Protein AF-A0A737IE33-F1 (afdb_monomer_lite)

Sequence (208 aa):
WETSSFSTYRDTFEQYGGSVNMHPDVVEYFMKHHNWKFSFFHYKKYGEIKGAYFVCNNQNIGILMRRTFPLSSDEVLIPLDPELRCFLPERTNKLSVYHRSQIINATWRLARKKQNCLIKDTFSSKFGKNRRNEYQKFLRNGGSVKSLDEFSGDELAQIYQSLFRSRFGDTLPCYPSDNLIDFFSHLRHLLYGCVLYVENAPCAFDIV

InterPro domains:
  IPR009977 Mig-14 [PF07395] (23-208)
  IPR016181 Acyl-CoA N-acyltransferase [SSF55729] (121-206)

Secondary structure (DSSP, 8-state):
-EEE-HHHHHHHHHHH---GGG-HHHHHHHHHHS---EEEEEEEETTEEEEEEEEETTTEES---TTTSS---S-B---B-TT--B---S--S-B-GGGGTTBTT--SSTT------PPPS---HHHHHHHHHHHHHHHHTTEEEEEGGGS-HHHHHHHHHHHHHHHHTTSSPPPPHHHHHHHHHHTGGG--EEEEEETTEEEEEEE-

Foldseek 3Di:
DDWDDLVVQQVLCVVQNWFPLSHSLVVVCCVPVHPKDKTKDFDDDPNDTFWIWIDIPVADTGDQQVQAAVGDQQATTTRGHLQAADADPDDDLRYDPSCVNHHDPDDDPPPNPDDDDDDDPDDDPVVVVVVVVVVVVCVVQQKDKDKLVVDALLVQLVLQVVQVCVPQPPVDDDHDSVNSNCCCHSVVVVWTWIFMDHPNRTNDTDID

Organism: NCBI:txid1967609

Radius of gyration: 19.95 Å; chains: 1; bounding box: 51×36×54 Å

pLDDT: mean 93.61, std 5.76, range [67.5, 98.69]

Structure (mmCIF, N/CA/C/O backbone):
data_AF-A0A737IE33-F1
#
_entry.id   AF-A0A737IE33-F1
#
loop_
_atom_site.group_PDB
_atom_site.id
_atom_site.type_symbol
_atom_site.label_atom_id
_atom_site.label_alt_id
_atom_site.label_comp_id
_atom_site.label_asym_id
_atom_site.label_entity_id
_atom_site.label_seq_id
_atom_site.pdbx_PDB_ins_code
_atom_site.Cartn_x
_atom_site.Cartn_y
_atom_site.Cartn_z
_atom_site.occupancy
_atom_site.B_iso_or_equiv
_atom_site.auth_seq_id
_atom_site.auth_comp_id
_atom_site.auth_asym_id
_atom_site.auth_atom_id
_atom_site.pdbx_PDB_model_num
ATOM 1 N N . TRP A 1 1 ? -14.734 1.310 20.301 1.00 96.88 1 TRP A N 1
ATOM 2 C CA . TRP A 1 1 ? -13.421 0.702 20.056 1.00 96.88 1 TRP A CA 1
ATOM 3 C C . TRP A 1 1 ? -13.063 -0.098 21.273 1.00 96.88 1 TRP A C 1
ATOM 5 O O . TRP A 1 1 ? -13.089 0.458 22.364 1.00 96.88 1 TRP A O 1
ATOM 15 N N . GLU A 1 2 ? -12.792 -1.376 21.082 1.00 97.00 2 GLU A N 1
ATOM 16 C CA . GLU A 1 2 ? -12.363 -2.289 22.136 1.00 97.00 2 GLU A CA 1
ATOM 17 C C . GLU A 1 2 ? -11.090 -3.009 21.702 1.00 97.00 2 GLU A C 1
ATOM 19 O O . GLU A 1 2 ? -10.823 -3.131 20.502 1.00 97.00 2 GLU A O 1
ATOM 24 N N . THR A 1 3 ? -10.283 -3.425 22.680 1.00 97.94 3 THR A N 1
ATOM 25 C CA . THR A 1 3 ? -9.057 -4.191 22.437 1.00 97.94 3 THR A CA 1
ATOM 26 C C . THR A 1 3 ? -9.378 -5.440 21.626 1.00 97.94 3 THR A C 1
ATOM 28 O O . THR A 1 3 ? -10.400 -6.090 21.834 1.00 97.94 3 THR A O 1
ATOM 31 N N . SER A 1 4 ? -8.502 -5.764 20.685 1.00 97.62 4 SER A N 1
ATOM 32 C CA . SER A 1 4 ? -8.704 -6.833 19.718 1.00 97.62 4 SER A CA 1
ATOM 33 C C . SER A 1 4 ? -7.426 -7.643 19.501 1.00 97.62 4 SER A C 1
ATOM 35 O O . SER A 1 4 ? -6.424 -7.464 20.193 1.00 97.62 4 SER A O 1
ATOM 37 N N . SER A 1 5 ? -7.468 -8.543 18.526 1.00 98.12 5 SER A N 1
ATOM 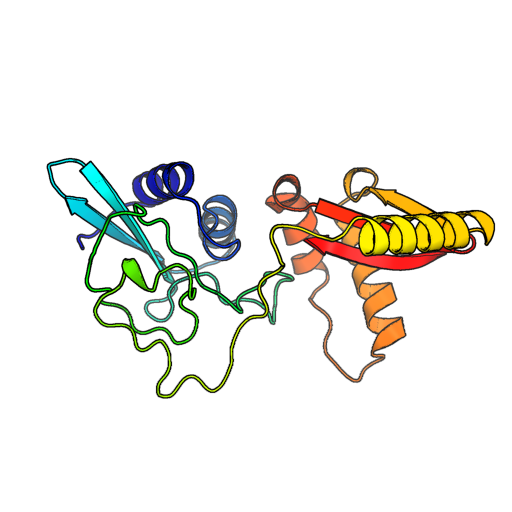38 C CA . SER A 1 5 ? -6.357 -9.389 18.104 1.00 98.12 5 SER A CA 1
ATOM 39 C C . SER A 1 5 ? -5.946 -9.094 16.662 1.00 98.12 5 SER A C 1
ATOM 41 O O . SER A 1 5 ? -6.684 -8.479 15.886 1.00 98.12 5 SER A O 1
ATOM 43 N N . PHE A 1 6 ? -4.770 -9.596 16.286 1.00 98.44 6 PHE A N 1
ATOM 44 C CA . PHE A 1 6 ? -4.313 -9.577 14.900 1.00 98.44 6 PHE A CA 1
ATOM 45 C C . PHE A 1 6 ? -5.231 -10.381 13.963 1.00 98.44 6 PHE A C 1
ATOM 47 O O . PHE A 1 6 ? -5.467 -9.950 12.840 1.00 98.44 6 PHE A O 1
ATOM 54 N N . SER A 1 7 ? -5.791 -11.509 14.420 1.00 98.38 7 SER A N 1
ATOM 55 C CA . SER A 1 7 ? -6.720 -12.317 13.613 1.00 98.38 7 SER A CA 1
ATOM 56 C C . SER A 1 7 ? -7.964 -11.519 13.223 1.00 98.38 7 SER A C 1
ATOM 58 O O . SER A 1 7 ? -8.246 -11.358 12.044 1.00 98.38 7 SER A O 1
ATOM 60 N N . THR A 1 8 ? -8.619 -10.892 14.202 1.00 98.50 8 THR A N 1
ATOM 61 C CA . THR A 1 8 ? -9.780 -10.027 13.970 1.00 98.50 8 THR A CA 1
ATOM 62 C C . THR A 1 8 ? -9.444 -8.867 13.039 1.00 98.50 8 THR A C 1
ATOM 64 O O . THR A 1 8 ? -10.243 -8.491 12.183 1.00 98.50 8 THR A O 1
ATOM 67 N N . TYR A 1 9 ? -8.257 -8.280 13.206 1.00 98.69 9 TYR A N 1
ATOM 68 C CA . TYR A 1 9 ? -7.777 -7.224 12.326 1.00 98.69 9 TYR A CA 1
ATOM 69 C C . TYR A 1 9 ? -7.636 -7.699 10.873 1.00 98.69 9 TYR A C 1
ATOM 71 O O . TYR A 1 9 ? -8.127 -7.019 9.975 1.00 98.69 9 TYR A O 1
ATOM 79 N N . ARG A 1 10 ? -7.011 -8.864 10.655 1.00 98.69 10 ARG A N 1
ATOM 80 C CA . ARG A 1 10 ? -6.840 -9.477 9.331 1.00 98.69 10 ARG A CA 1
ATOM 81 C C . ARG A 1 10 ? -8.191 -9.739 8.668 1.00 98.69 10 ARG A C 1
ATOM 83 O O . ARG A 1 10 ? -8.384 -9.297 7.543 1.00 98.69 10 ARG A O 1
ATOM 90 N N . ASP A 1 11 ? -9.129 -10.352 9.384 1.00 98.44 11 ASP A N 1
ATOM 91 C CA . ASP A 1 11 ? -10.467 -10.654 8.855 1.00 98.44 11 ASP A CA 1
ATOM 92 C C . ASP A 1 11 ? -11.223 -9.371 8.471 1.00 98.44 11 ASP A C 1
ATOM 94 O O . ASP A 1 11 ? -11.854 -9.282 7.420 1.00 98.44 11 ASP A O 1
ATOM 98 N N . THR A 1 12 ? -11.106 -8.331 9.301 1.00 98.56 12 THR A N 1
ATOM 99 C CA . THR A 1 12 ? -11.732 -7.029 9.027 1.00 98.56 12 THR A CA 1
ATOM 100 C C . THR A 1 12 ? -11.075 -6.323 7.836 1.00 98.56 12 THR A C 1
ATOM 102 O O . THR A 1 12 ? -11.760 -5.643 7.072 1.00 98.56 12 THR A O 1
ATOM 105 N N . PHE A 1 13 ? -9.756 -6.471 7.666 1.00 98.56 13 PHE A N 1
ATOM 106 C CA . PHE A 1 13 ? -9.039 -5.945 6.506 1.00 98.56 13 PHE A CA 1
ATOM 107 C C . PHE A 1 13 ? -9.452 -6.642 5.218 1.00 98.56 13 PHE A C 1
ATOM 109 O O . PHE A 1 13 ? -9.713 -5.958 4.237 1.00 98.56 13 PHE A O 1
ATOM 116 N N . GLU A 1 14 ? -9.568 -7.967 5.225 1.00 98.00 14 GLU A N 1
ATOM 117 C CA . GLU A 1 14 ? -10.037 -8.721 4.060 1.00 98.00 14 GLU A CA 1
ATOM 118 C C . GLU A 1 14 ? -11.436 -8.261 3.624 1.00 98.00 14 GLU A C 1
ATOM 120 O O . GLU A 1 14 ? -11.730 -8.144 2.437 1.00 98.00 14 GLU A O 1
ATOM 125 N N . GLN A 1 15 ? -12.292 -7.923 4.593 1.00 97.81 15 GLN A N 1
ATOM 126 C CA . GLN A 1 15 ? -13.653 -7.479 4.320 1.00 97.81 15 GLN A CA 1
ATOM 127 C C . GLN A 1 15 ? -13.746 -6.049 3.762 1.00 97.81 15 GLN A C 1
ATOM 129 O O . GLN A 1 15 ? -14.547 -5.797 2.862 1.00 97.81 15 GLN A O 1
ATOM 134 N N . TYR A 1 16 ? -12.993 -5.097 4.321 1.00 98.00 16 TYR A N 1
ATOM 135 C CA . TYR A 1 16 ? -13.178 -3.666 4.023 1.00 98.00 16 TYR A CA 1
ATOM 136 C C . TYR A 1 16 ? -11.992 -3.005 3.309 1.00 98.00 16 TYR A C 1
ATOM 138 O O . TYR A 1 16 ? -12.092 -1.849 2.894 1.00 98.00 16 TYR A O 1
ATOM 146 N N . GLY A 1 17 ? -10.880 -3.719 3.149 1.00 97.25 17 GLY A N 1
ATOM 147 C CA . GLY A 1 17 ? -9.653 -3.227 2.535 1.00 97.25 17 GLY A CA 1
ATOM 148 C C . GLY A 1 17 ? -8.924 -2.166 3.360 1.00 97.25 17 GLY A C 1
ATOM 149 O O . GLY A 1 17 ? -9.317 -1.777 4.457 1.00 97.25 17 GLY A O 1
ATOM 150 N N . GLY A 1 18 ? -7.821 -1.665 2.818 1.00 96.25 18 GLY A N 1
ATOM 151 C CA . GLY A 1 18 ? -7.016 -0.634 3.459 1.00 96.25 18 GLY A CA 1
ATOM 152 C C . GLY A 1 18 ? -5.791 -0.281 2.628 1.00 96.25 18 GLY A C 1
ATOM 153 O O . GLY A 1 18 ? -5.621 -0.753 1.506 1.00 96.25 18 GLY A O 1
ATOM 154 N N . SER A 1 19 ? -4.934 0.583 3.164 1.00 95.31 19 SER A N 1
ATOM 155 C CA . SER A 1 19 ? -3.687 0.969 2.496 1.00 95.31 19 SER A CA 1
ATOM 156 C C . SER A 1 19 ? -2.579 -0.060 2.742 1.00 95.31 19 SER A C 1
ATOM 158 O O . SER A 1 19 ? -2.621 -0.814 3.708 1.00 95.31 19 SER A O 1
ATOM 160 N N . VAL A 1 20 ? -1.538 -0.072 1.902 1.00 93.75 20 VAL A N 1
ATOM 161 C CA . VAL A 1 20 ? -0.444 -1.063 1.983 1.00 93.75 20 VAL A CA 1
ATOM 162 C C . VAL A 1 20 ? 0.286 -1.072 3.337 1.00 93.75 20 VAL A C 1
ATOM 164 O O . VAL A 1 20 ? 0.614 -2.126 3.866 1.00 93.75 20 VAL A O 1
ATOM 167 N N . ASN A 1 21 ? 0.462 0.088 3.976 1.00 95.25 21 ASN A N 1
ATOM 168 C CA . ASN A 1 21 ? 1.025 0.204 5.333 1.00 95.25 21 ASN A CA 1
ATOM 169 C C . ASN A 1 21 ? 0.086 -0.269 6.458 1.00 95.25 21 ASN A C 1
ATOM 171 O O . ASN A 1 21 ? 0.453 -0.196 7.634 1.00 95.25 21 ASN A O 1
ATOM 175 N N . MET A 1 22 ? -1.116 -0.703 6.090 1.00 97.31 22 MET A N 1
ATOM 176 C CA . MET A 1 22 ? -2.115 -1.355 6.925 1.00 97.31 22 MET A CA 1
ATOM 177 C C . MET A 1 22 ? -2.326 -2.816 6.475 1.00 97.31 22 MET A C 1
ATOM 179 O O . MET A 1 22 ? -3.115 -3.526 7.071 1.00 97.31 22 MET A O 1
ATOM 183 N N . HIS A 1 23 ? -1.644 -3.318 5.444 1.00 97.38 23 HIS A N 1
ATOM 184 C CA . HIS A 1 23 ? -1.909 -4.674 4.960 1.00 97.38 23 HIS A CA 1
ATOM 185 C C . HIS A 1 23 ? -1.521 -5.738 6.015 1.00 97.38 23 HIS A C 1
ATOM 187 O O . HIS A 1 23 ? -0.415 -5.652 6.560 1.00 97.38 23 HIS A O 1
ATOM 193 N N . PRO A 1 24 ? -2.358 -6.759 6.303 1.00 97.69 24 PRO A N 1
ATOM 194 C CA . PRO A 1 24 ? -2.097 -7.747 7.352 1.00 97.69 24 PRO A CA 1
ATOM 195 C C . PRO A 1 24 ? -0.765 -8.478 7.205 1.00 97.69 24 PRO A C 1
ATOM 197 O O . PRO A 1 24 ? -0.092 -8.697 8.205 1.00 97.69 24 PRO A O 1
ATOM 200 N N . ASP A 1 25 ? -0.343 -8.796 5.982 1.00 96.75 25 ASP A N 1
ATOM 201 C CA . ASP A 1 25 ? 0.951 -9.458 5.753 1.00 96.75 25 ASP A CA 1
ATOM 202 C C . ASP A 1 25 ? 2.146 -8.531 6.017 1.00 96.75 25 ASP A C 1
ATOM 204 O O . ASP A 1 25 ? 3.176 -8.972 6.524 1.00 96.75 25 ASP A O 1
ATOM 208 N N . VAL A 1 26 ? 1.998 -7.222 5.771 1.00 95.62 26 VAL A N 1
ATOM 209 C CA . VAL A 1 26 ? 3.006 -6.226 6.169 1.00 95.62 26 VAL A CA 1
ATOM 210 C C . VAL A 1 26 ? 3.046 -6.134 7.695 1.00 95.62 26 VAL A C 1
ATOM 212 O O . VAL A 1 26 ? 4.120 -6.133 8.289 1.00 95.62 26 VAL A O 1
ATOM 215 N N . VAL A 1 27 ? 1.885 -6.118 8.353 1.00 96.06 27 VAL A N 1
ATOM 216 C CA . VAL A 1 27 ? 1.793 -6.137 9.821 1.00 96.06 27 VAL A CA 1
ATOM 217 C C . VAL A 1 27 ? 2.457 -7.378 10.405 1.00 96.06 27 VAL A C 1
ATOM 219 O O . VAL A 1 27 ? 3.284 -7.262 11.307 1.00 96.06 27 VAL A O 1
ATOM 222 N N . GLU A 1 28 ? 2.150 -8.552 9.865 1.00 95.94 28 GLU A N 1
ATOM 223 C CA . GLU A 1 28 ? 2.715 -9.820 10.308 1.00 95.94 28 GLU A CA 1
ATOM 224 C C . GLU A 1 28 ? 4.231 -9.878 10.118 1.00 95.94 28 GLU A C 1
ATOM 226 O O . GLU A 1 28 ? 4.935 -10.303 11.035 1.00 95.94 28 GLU A O 1
ATOM 231 N N . TYR A 1 29 ? 4.745 -9.406 8.976 1.00 94.56 29 TYR A N 1
ATOM 232 C CA . TYR A 1 29 ? 6.186 -9.301 8.747 1.00 94.56 29 TYR A CA 1
ATOM 233 C C . TYR A 1 29 ? 6.846 -8.458 9.849 1.00 94.56 29 TYR A C 1
ATOM 235 O O . TYR A 1 29 ? 7.799 -8.904 10.489 1.00 94.56 29 TYR A O 1
ATOM 243 N N . PHE A 1 30 ? 6.285 -7.286 10.169 1.00 94.25 30 PHE A N 1
ATOM 244 C CA . PHE A 1 30 ? 6.830 -6.447 11.238 1.00 94.25 30 PHE A CA 1
ATOM 245 C C . PHE A 1 30 ? 6.663 -7.034 12.642 1.00 94.25 30 PHE A C 1
ATOM 247 O O . PHE A 1 30 ? 7.514 -6.792 13.492 1.00 94.25 30 PHE A O 1
ATOM 254 N N . MET A 1 31 ? 5.623 -7.826 12.898 1.00 94.00 31 MET A N 1
ATOM 255 C CA . MET A 1 31 ? 5.470 -8.551 14.163 1.00 94.00 31 MET A CA 1
ATOM 256 C C . MET A 1 31 ? 6.506 -9.672 14.331 1.00 94.00 31 MET A C 1
ATOM 258 O O . MET A 1 31 ? 6.948 -9.919 15.450 1.00 94.00 31 MET A O 1
ATOM 262 N N . LYS A 1 32 ? 6.868 -10.368 13.245 1.00 93.75 32 LYS A N 1
ATOM 263 C CA . LYS A 1 32 ? 7.772 -11.532 13.278 1.00 93.75 32 LYS A CA 1
ATOM 264 C C . LYS A 1 32 ? 9.248 -11.148 13.235 1.00 93.75 32 LYS A C 1
ATOM 266 O O . LYS A 1 32 ? 10.053 -11.750 13.939 1.00 93.75 32 LYS A O 1
ATOM 271 N N . HIS A 1 33 ? 9.599 -10.167 12.408 1.00 91.69 33 HIS A N 1
ATOM 272 C CA . HIS A 1 33 ? 10.992 -9.840 12.089 1.00 91.69 33 HIS A CA 1
ATOM 273 C C . HIS A 1 33 ? 11.503 -8.588 12.809 1.00 91.69 33 HIS A C 1
ATOM 275 O O . HIS A 1 33 ? 12.704 -8.319 12.817 1.00 91.69 33 HIS A O 1
ATOM 281 N N . HIS A 1 34 ? 10.616 -7.836 13.465 1.00 88.62 34 HIS A N 1
ATOM 282 C CA . HIS A 1 34 ? 10.988 -6.659 14.236 1.00 88.62 34 HIS A CA 1
ATOM 283 C C . HIS A 1 34 ? 10.410 -6.722 15.652 1.00 88.62 34 HIS A C 1
ATOM 285 O O . HIS A 1 34 ? 9.307 -7.202 15.886 1.00 88.62 34 HIS A O 1
ATOM 291 N N . ASN A 1 35 ? 11.154 -6.196 16.629 1.00 88.88 35 ASN A N 1
ATOM 292 C CA . ASN A 1 35 ? 10.718 -6.141 18.027 1.00 88.88 35 ASN A CA 1
ATOM 293 C C . ASN A 1 35 ? 9.727 -4.982 18.258 1.00 88.88 35 ASN A C 1
ATOM 295 O O . ASN A 1 35 ? 10.016 -4.022 18.978 1.00 88.88 35 ASN A O 1
ATOM 299 N N . TRP A 1 36 ? 8.598 -5.014 17.554 1.00 92.25 36 TRP A N 1
ATOM 300 C CA . TRP A 1 36 ? 7.579 -3.968 17.569 1.00 92.25 36 TRP A CA 1
ATOM 301 C C . TRP A 1 36 ? 6.413 -4.338 18.474 1.00 92.25 36 TRP A C 1
ATOM 303 O O . TRP A 1 36 ? 5.979 -5.486 18.538 1.00 92.25 36 TRP A O 1
ATOM 313 N N . LYS A 1 37 ? 5.863 -3.329 19.152 1.00 93.56 37 LYS A N 1
ATOM 314 C CA . LYS A 1 37 ? 4.650 -3.492 19.955 1.00 93.56 37 LYS A CA 1
ATOM 315 C C . LYS A 1 37 ? 3.438 -3.114 19.122 1.00 93.56 37 LYS A C 1
ATOM 317 O O . LYS A 1 37 ? 3.388 -2.007 18.588 1.00 93.56 37 LYS A O 1
ATOM 322 N N . PHE A 1 38 ? 2.460 -4.008 19.064 1.00 97.19 38 PHE A N 1
ATOM 323 C CA . PHE A 1 38 ? 1.203 -3.790 18.360 1.00 97.19 38 PHE A CA 1
ATOM 324 C C . PHE A 1 38 ? 0.031 -3.865 19.330 1.00 97.19 38 PHE A C 1
ATOM 326 O O . PHE A 1 38 ? -0.105 -4.832 20.078 1.00 97.19 38 PHE A O 1
ATOM 333 N N . SER A 1 39 ? -0.830 -2.853 19.273 1.00 97.88 39 SER A N 1
ATOM 334 C CA . SER A 1 39 ? -2.111 -2.824 19.978 1.00 97.88 39 SER A CA 1
ATOM 335 C C . SER A 1 39 ? -3.225 -2.810 18.943 1.00 97.88 39 SER A C 1
ATOM 337 O O . SER A 1 39 ? -3.312 -1.863 18.163 1.00 97.88 39 SER A O 1
ATOM 339 N N . PHE A 1 40 ? -4.050 -3.855 18.913 1.00 98.50 40 PHE A N 1
ATOM 340 C CA . PHE A 1 40 ? -5.155 -3.996 17.964 1.00 98.50 40 PHE A CA 1
ATOM 341 C C . PHE A 1 40 ? -6.472 -3.554 18.595 1.00 98.50 40 PHE A C 1
ATOM 343 O O . PHE A 1 40 ? -6.723 -3.814 19.772 1.00 98.50 40 PHE A O 1
ATOM 350 N N . PHE A 1 41 ? -7.332 -2.933 17.793 1.00 98.62 41 PHE A N 1
ATOM 351 C CA . PHE A 1 41 ? -8.646 -2.458 18.209 1.00 98.62 41 PHE A CA 1
ATOM 352 C C . PHE A 1 41 ? -9.686 -2.758 17.140 1.00 98.62 41 PHE A C 1
ATOM 354 O O . PHE A 1 41 ? -9.388 -2.704 15.946 1.00 98.62 41 PHE A O 1
ATOM 361 N N . HIS A 1 42 ? -10.922 -3.016 17.559 1.00 98.44 42 HIS A N 1
ATOM 362 C CA . HIS A 1 42 ? -12.043 -3.157 16.639 1.00 98.44 42 HIS A CA 1
ATOM 363 C C . HIS A 1 42 ? -13.262 -2.338 17.078 1.00 98.44 42 HIS A C 1
ATOM 365 O O . HIS A 1 42 ? -13.389 -1.914 18.233 1.00 98.44 42 HIS A O 1
ATOM 371 N N . TYR A 1 43 ? -14.139 -2.056 16.121 1.00 98.19 43 TYR A N 1
ATOM 372 C CA . TYR A 1 43 ? -15.402 -1.366 16.321 1.00 98.19 43 TYR A CA 1
ATOM 373 C C . TYR A 1 43 ? -16.547 -2.324 16.018 1.00 98.19 43 TYR A C 1
ATOM 375 O O . TYR A 1 43 ? -16.654 -2.839 14.906 1.00 98.19 43 TYR A O 1
ATOM 383 N N . LYS A 1 44 ? -17.422 -2.533 17.003 1.00 96.69 44 LYS A N 1
ATOM 384 C CA . LYS A 1 44 ? -18.576 -3.423 16.896 1.00 96.69 44 LYS A CA 1
ATOM 385 C C . LYS A 1 44 ? -19.875 -2.621 16.848 1.00 96.69 44 LYS A C 1
ATOM 387 O O . LYS A 1 44 ? -20.079 -1.724 17.666 1.00 96.69 44 LYS A O 1
ATOM 392 N N . LYS A 1 45 ? -20.765 -2.947 15.909 1.00 94.69 45 LYS A N 1
ATOM 393 C CA . LYS A 1 45 ? -22.112 -2.366 15.801 1.00 94.69 45 LYS A CA 1
ATOM 394 C C . LYS A 1 45 ? -23.094 -3.454 15.376 1.00 94.69 45 LYS A C 1
ATOM 396 O O . LYS A 1 45 ? -22.806 -4.201 14.454 1.00 94.69 45 LYS A O 1
ATOM 401 N N . TYR A 1 46 ? -24.236 -3.546 16.059 1.00 93.06 46 TYR A N 1
ATOM 402 C CA . TYR A 1 46 ? -25.262 -4.574 15.806 1.00 93.06 46 TYR A CA 1
ATOM 403 C C . TYR A 1 46 ? -24.729 -6.017 15.820 1.00 93.06 46 TYR A C 1
ATOM 405 O O . TYR A 1 46 ? -25.173 -6.859 15.055 1.00 93.06 46 TYR A O 1
ATOM 413 N N . GLY A 1 47 ? -23.758 -6.307 16.690 1.00 93.00 47 GLY A N 1
ATOM 414 C CA . GLY A 1 47 ? -23.165 -7.643 16.787 1.00 93.00 47 GLY A CA 1
ATOM 415 C C . GLY A 1 47 ? -22.039 -7.921 15.786 1.00 93.00 47 GLY A C 1
ATOM 416 O O . GLY A 1 47 ? -21.279 -8.856 16.012 1.00 93.00 47 GLY A O 1
ATOM 417 N N . GLU A 1 48 ? -21.861 -7.079 14.770 1.00 96.06 48 GLU A N 1
ATOM 418 C CA . GLU A 1 48 ? -20.864 -7.252 13.711 1.00 96.06 48 GLU A CA 1
ATOM 419 C C . GLU A 1 48 ? -19.656 -6.335 13.897 1.00 96.06 48 GLU A C 1
ATOM 421 O O . GLU A 1 48 ? -19.768 -5.218 14.417 1.00 96.06 48 GLU A O 1
ATOM 426 N N . ILE A 1 49 ? -18.495 -6.792 13.428 1.00 98.12 49 ILE A N 1
ATOM 427 C CA . ILE A 1 49 ? -17.289 -5.971 13.367 1.00 98.12 49 ILE A CA 1
ATOM 428 C C . ILE A 1 49 ? -17.364 -5.106 12.111 1.00 98.12 49 ILE A C 1
ATOM 430 O O . ILE A 1 49 ? -17.443 -5.590 10.986 1.00 98.12 49 ILE A O 1
ATOM 434 N N . LYS A 1 50 ? -17.376 -3.794 12.330 1.00 98.19 50 LYS A N 1
ATOM 435 C CA . LYS A 1 50 ? -17.544 -2.769 11.293 1.00 98.19 50 LYS A CA 1
ATOM 436 C C . LYS A 1 50 ? -16.266 -1.992 11.020 1.00 98.19 50 LYS A C 1
ATOM 438 O O . LYS A 1 50 ? -16.265 -1.060 10.227 1.00 98.19 50 LYS A O 1
ATOM 443 N N . GLY A 1 51 ? -15.181 -2.333 11.700 1.00 98.38 51 GLY A N 1
ATOM 444 C CA . GLY A 1 51 ? -13.898 -1.705 11.466 1.00 98.38 51 GLY A CA 1
ATOM 445 C C . GLY A 1 51 ? -12.837 -2.148 12.454 1.00 98.38 51 GLY A C 1
ATOM 446 O O . GLY A 1 51 ? -13.155 -2.567 13.568 1.00 98.38 51 GLY A O 1
ATOM 447 N N . ALA A 1 52 ? -11.577 -2.049 12.054 1.00 98.56 52 ALA A N 1
ATOM 448 C CA . ALA A 1 52 ? -10.443 -2.423 12.886 1.00 98.56 52 ALA A CA 1
ATOM 449 C C . ALA A 1 52 ? -9.226 -1.552 12.574 1.00 98.56 52 ALA A C 1
ATOM 451 O O . ALA A 1 52 ? -9.031 -1.121 11.446 1.00 98.56 52 ALA A O 1
ATOM 452 N N . TYR A 1 53 ? -8.380 -1.294 13.564 1.00 98.38 53 TYR A N 1
ATOM 453 C CA . TYR A 1 53 ? -7.076 -0.670 13.344 1.00 98.38 53 TYR A CA 1
ATOM 454 C C . TYR A 1 53 ? -6.056 -1.205 14.342 1.00 98.38 53 TYR A C 1
ATOM 456 O O . TYR A 1 53 ? -6.395 -1.918 15.288 1.00 98.38 53 TYR A O 1
ATOM 464 N N . PHE A 1 54 ? -4.798 -0.833 14.142 1.00 98.19 54 PHE A N 1
ATOM 465 C CA . PHE A 1 54 ? -3.733 -1.084 15.100 1.00 98.19 54 PHE A CA 1
ATOM 466 C C . PHE A 1 54 ? -2.911 0.175 15.351 1.00 98.19 54 PHE A C 1
ATOM 468 O O . PHE A 1 54 ? -2.875 1.090 14.525 1.00 98.19 54 PHE A O 1
ATOM 475 N N . VAL A 1 55 ? -2.224 0.192 16.489 1.00 97.44 55 VAL A N 1
ATOM 476 C CA . VAL A 1 55 ? -1.208 1.188 16.831 1.00 97.44 55 VAL A CA 1
ATOM 477 C C . VAL A 1 55 ? 0.131 0.485 16.995 1.00 97.44 55 VAL A C 1
ATOM 479 O O . VAL A 1 55 ? 0.240 -0.474 17.759 1.00 97.44 55 VAL A O 1
ATOM 482 N N . CYS A 1 56 ? 1.151 0.991 16.305 1.00 94.44 56 CYS A N 1
ATOM 483 C CA . CYS A 1 56 ? 2.536 0.553 16.445 1.00 94.44 56 CYS A CA 1
ATOM 484 C C . CYS A 1 56 ? 3.261 1.394 17.490 1.00 94.44 56 CYS A C 1
ATOM 486 O O . CYS A 1 56 ? 3.207 2.629 17.450 1.00 94.44 56 CYS A O 1
ATOM 488 N N . ASN A 1 57 ? 3.989 0.724 18.384 1.00 90.44 57 ASN A N 1
ATOM 489 C CA . ASN A 1 57 ? 4.876 1.322 19.384 1.00 90.44 57 ASN A CA 1
ATOM 490 C C . ASN A 1 57 ? 4.206 2.431 20.213 1.00 90.44 57 ASN A C 1
ATOM 492 O O . ASN A 1 57 ? 4.869 3.367 20.649 1.00 90.44 57 ASN A O 1
ATOM 496 N N . ASN A 1 58 ? 2.887 2.329 20.415 1.00 87.75 58 ASN A N 1
ATOM 497 C CA . ASN A 1 58 ? 2.042 3.311 21.105 1.00 87.75 58 ASN A CA 1
ATOM 498 C C . ASN A 1 58 ? 2.125 4.734 20.519 1.00 87.75 58 ASN A C 1
ATOM 500 O O . ASN A 1 58 ? 1.947 5.713 21.240 1.00 87.75 58 ASN A O 1
ATOM 504 N N . GLN A 1 59 ? 2.436 4.857 19.226 1.00 89.62 59 GLN A N 1
ATOM 505 C CA . GLN A 1 59 ? 2.687 6.149 18.587 1.00 89.62 59 GLN A CA 1
ATOM 506 C C . GLN A 1 59 ? 1.820 6.396 17.360 1.00 89.62 59 GLN A C 1
ATOM 508 O O . GLN A 1 59 ? 1.259 7.479 17.224 1.00 89.62 59 GLN A O 1
ATOM 513 N N . ASN A 1 60 ? 1.749 5.433 16.440 1.00 93.62 60 ASN A N 1
ATOM 514 C CA . ASN A 1 60 ? 1.195 5.676 15.111 1.00 93.62 60 ASN A CA 1
ATOM 515 C C . ASN A 1 60 ? 0.223 4.578 14.695 1.00 93.62 60 ASN A C 1
ATOM 517 O O . ASN A 1 60 ? 0.489 3.398 14.916 1.00 93.62 60 ASN A O 1
ATOM 521 N N . ILE A 1 61 ? -0.852 4.975 14.013 1.00 96.31 61 ILE A N 1
ATOM 522 C CA . ILE A 1 61 ? -1.637 4.048 13.195 1.00 96.31 61 ILE A CA 1
ATOM 523 C C . ILE A 1 61 ? -0.851 3.763 11.912 1.00 96.31 61 ILE A C 1
ATOM 525 O O . ILE A 1 61 ? -0.448 4.701 11.214 1.00 96.31 61 ILE A O 1
ATOM 529 N N . GLY A 1 62 ? -0.673 2.482 11.598 1.00 95.94 62 GLY A N 1
ATOM 530 C CA . GLY A 1 62 ? 0.025 2.031 10.397 1.00 95.94 62 GLY A CA 1
ATOM 531 C C . GLY A 1 62 ? 1.542 1.932 10.539 1.00 95.94 62 GLY A C 1
ATOM 532 O O . GLY A 1 62 ? 2.165 2.501 11.438 1.00 95.94 62 GLY A O 1
ATOM 533 N N . ILE A 1 63 ? 2.155 1.204 9.607 1.00 95.25 63 ILE A N 1
ATOM 534 C CA . ILE A 1 63 ? 3.605 1.001 9.543 1.00 95.25 63 ILE A CA 1
ATOM 535 C C . ILE A 1 63 ? 4.240 2.156 8.763 1.00 95.25 63 ILE A C 1
ATOM 537 O O . ILE A 1 63 ? 4.225 2.210 7.534 1.00 95.25 63 ILE A O 1
ATOM 541 N N . LEU A 1 64 ? 4.793 3.135 9.481 1.00 93.38 64 LEU A N 1
ATOM 542 C CA . LEU A 1 64 ? 5.305 4.376 8.888 1.00 93.38 64 LEU A CA 1
ATOM 543 C C . LEU A 1 64 ? 6.820 4.324 8.621 1.00 93.38 64 LEU A C 1
ATOM 545 O O . LEU A 1 64 ? 7.571 5.146 9.140 1.00 93.38 64 LEU A O 1
ATOM 549 N N . MET A 1 65 ? 7.266 3.376 7.789 1.00 89.81 65 MET A N 1
ATOM 550 C CA . MET A 1 65 ? 8.694 3.055 7.589 1.00 89.81 65 MET A CA 1
ATOM 551 C C . MET A 1 65 ? 9.284 3.474 6.239 1.00 89.81 65 MET A C 1
ATOM 553 O O . MET A 1 65 ? 10.308 2.941 5.816 1.00 89.81 65 MET A O 1
ATOM 557 N N . ARG A 1 66 ? 8.701 4.486 5.586 1.00 86.25 66 ARG A N 1
ATOM 558 C CA . ARG A 1 66 ? 9.118 4.965 4.252 1.00 86.25 66 ARG A CA 1
ATOM 559 C C . ARG A 1 66 ? 10.610 5.313 4.121 1.00 86.25 66 ARG A C 1
ATOM 561 O O . ARG A 1 66 ? 11.099 5.412 3.013 1.00 86.25 66 ARG A O 1
ATOM 568 N N . ARG A 1 67 ? 11.345 5.574 5.209 1.00 86.44 67 ARG A N 1
ATOM 569 C CA . ARG A 1 67 ? 12.794 5.875 5.144 1.00 86.44 67 ARG A CA 1
ATOM 570 C C . ARG A 1 67 ? 13.688 4.636 5.162 1.00 86.44 67 ARG A C 1
ATOM 572 O O . ARG A 1 67 ? 14.883 4.755 4.928 1.00 86.44 67 ARG A O 1
ATOM 579 N N . THR A 1 68 ? 13.121 3.480 5.470 1.00 90.62 68 THR A N 1
ATOM 580 C CA . THR A 1 68 ? 13.864 2.253 5.770 1.00 90.62 68 THR A CA 1
ATOM 581 C C . THR A 1 68 ? 13.426 1.109 4.866 1.00 90.62 68 THR A C 1
ATOM 583 O O . THR A 1 68 ? 14.248 0.264 4.533 1.00 90.62 68 THR A O 1
ATOM 586 N N . PHE A 1 69 ? 12.164 1.120 4.440 1.00 91.50 69 PHE A N 1
ATOM 587 C CA . PHE A 1 69 ? 11.577 0.175 3.500 1.00 91.50 69 PHE A CA 1
ATOM 588 C C . PHE A 1 69 ? 10.924 0.939 2.343 1.00 91.50 69 PHE A C 1
ATOM 590 O O . PHE A 1 69 ? 10.422 2.049 2.570 1.00 91.50 69 PHE A O 1
ATOM 597 N N . PRO A 1 70 ? 10.839 0.345 1.138 1.00 90.00 70 PRO A N 1
ATOM 598 C CA . PRO A 1 70 ? 10.086 0.882 -0.000 1.00 90.00 70 PRO A CA 1
ATOM 599 C C . PRO A 1 70 ? 8.558 0.763 0.205 1.00 90.00 70 PRO A C 1
ATOM 601 O O . PRO A 1 70 ? 7.813 0.389 -0.691 1.00 90.00 70 PRO A O 1
ATOM 604 N N . LEU A 1 71 ? 8.077 1.102 1.402 1.00 90.19 71 LEU A N 1
ATOM 605 C CA . LEU A 1 71 ? 6.679 1.051 1.806 1.00 90.19 71 LEU A CA 1
ATOM 606 C C . LEU A 1 71 ? 6.111 2.472 1.862 1.00 90.19 71 LEU A C 1
ATOM 608 O O . LEU A 1 71 ? 6.566 3.316 2.648 1.00 90.19 71 LEU A O 1
ATOM 612 N N . SER A 1 72 ? 5.087 2.742 1.051 1.00 88.25 72 SER A N 1
ATOM 613 C CA . SER A 1 72 ? 4.393 4.027 1.111 1.00 88.25 72 SER A CA 1
ATOM 614 C C . SER A 1 72 ? 3.725 4.210 2.471 1.00 88.25 72 SER A C 1
ATOM 616 O O . SER A 1 72 ? 3.079 3.314 3.003 1.00 88.25 72 SER A O 1
ATOM 618 N N . SER A 1 73 ? 3.874 5.403 3.040 1.00 88.44 73 SER A N 1
ATOM 619 C CA . SER A 1 73 ? 3.211 5.779 4.290 1.00 88.44 73 SER A CA 1
ATOM 620 C C . SER A 1 73 ? 2.668 7.204 4.234 1.00 88.44 73 SER A C 1
ATOM 622 O O . SER A 1 73 ? 2.598 7.887 5.257 1.00 88.44 73 SER A O 1
ATOM 624 N N . ASP A 1 74 ? 2.332 7.670 3.030 1.00 87.50 74 ASP A N 1
ATOM 625 C CA . ASP A 1 74 ? 1.771 9.004 2.787 1.00 87.50 74 ASP A CA 1
ATOM 626 C C . ASP A 1 74 ? 0.257 9.053 3.070 1.00 87.50 74 ASP A C 1
ATOM 628 O O . ASP A 1 74 ? -0.315 10.126 3.268 1.00 87.50 74 ASP A O 1
ATOM 632 N N . GLU A 1 75 ? -0.382 7.886 3.166 1.00 90.56 75 GLU A N 1
ATOM 633 C CA . GLU A 1 75 ? -1.786 7.711 3.519 1.00 90.56 75 GLU A CA 1
ATOM 634 C C . GLU A 1 75 ? -1.967 6.552 4.507 1.00 90.56 75 GLU A C 1
ATOM 636 O O . GLU A 1 75 ? -1.186 5.602 4.518 1.00 90.56 75 GLU A O 1
ATOM 641 N N . VAL A 1 76 ? -2.990 6.647 5.354 1.00 94.69 76 VAL A N 1
ATOM 642 C CA . VAL A 1 76 ? -3.474 5.577 6.230 1.00 94.69 76 VAL A CA 1
ATOM 643 C C . VAL A 1 76 ? -4.964 5.398 5.960 1.00 94.69 76 VAL A C 1
ATOM 645 O O . VAL A 1 76 ? -5.773 6.237 6.365 1.00 94.69 76 VAL A O 1
ATOM 648 N N . LEU A 1 77 ? -5.308 4.321 5.260 1.00 96.12 77 LEU A N 1
ATOM 649 C CA . LEU A 1 77 ? -6.671 3.859 5.025 1.00 96.12 77 LEU A CA 1
ATOM 650 C C . LEU A 1 77 ? -6.916 2.631 5.910 1.00 96.12 77 LEU A C 1
ATOM 652 O O . LEU A 1 77 ? -6.272 1.595 5.759 1.00 96.12 77 LEU A O 1
ATOM 656 N N . ILE A 1 78 ? -7.808 2.799 6.875 1.00 97.69 78 ILE A N 1
ATOM 657 C CA . ILE A 1 78 ? -8.183 1.836 7.907 1.00 97.69 78 ILE A CA 1
ATOM 658 C C . ILE A 1 78 ? -9.334 0.966 7.376 1.00 97.69 78 ILE A C 1
ATOM 660 O O . ILE A 1 78 ? -10.254 1.524 6.780 1.00 97.69 78 ILE A O 1
ATOM 664 N N . PRO A 1 79 ? -9.361 -0.353 7.627 1.00 98.19 79 PRO A N 1
ATOM 665 C CA . PRO A 1 79 ? -10.510 -1.166 7.253 1.00 98.19 79 PRO A CA 1
ATOM 666 C C . PRO A 1 79 ? -11.732 -0.777 8.076 1.00 98.19 79 PRO A C 1
ATOM 668 O O . PRO A 1 79 ? -11.785 -1.009 9.286 1.00 98.19 79 PRO A O 1
ATOM 671 N N . LEU A 1 80 ? -12.697 -0.145 7.412 1.00 98.19 80 LEU A N 1
ATOM 672 C CA . LEU A 1 80 ? -13.941 0.360 7.981 1.00 98.19 80 LEU A CA 1
ATOM 673 C C . LEU A 1 80 ? -15.084 0.105 6.995 1.00 98.19 80 LEU A C 1
ATOM 675 O O . LEU A 1 80 ? -14.957 0.418 5.811 1.00 98.19 80 LEU A O 1
ATOM 679 N N . ASP A 1 81 ? -16.221 -0.359 7.507 1.00 97.81 81 ASP A N 1
ATOM 680 C CA . ASP A 1 81 ? -17.472 -0.478 6.758 1.00 97.81 81 ASP A CA 1
ATOM 681 C C . ASP A 1 81 ? -17.829 0.881 6.118 1.00 97.81 81 ASP A C 1
ATOM 683 O O . ASP A 1 81 ? -17.852 1.892 6.835 1.00 97.81 81 ASP A O 1
ATOM 687 N N . PRO A 1 82 ? -18.090 0.950 4.796 1.00 95.88 82 PRO A N 1
ATOM 688 C CA . PRO A 1 82 ? -18.366 2.201 4.083 1.00 95.88 82 PRO A CA 1
ATOM 689 C C . PRO A 1 82 ? -19.501 3.053 4.674 1.00 95.88 82 PRO A C 1
ATOM 691 O O . PRO A 1 82 ? -19.487 4.278 4.526 1.00 95.88 82 PRO A O 1
ATOM 694 N N . GLU A 1 83 ? -20.464 2.430 5.357 1.00 95.38 83 GLU A N 1
ATOM 695 C CA . GLU A 1 83 ? -21.618 3.094 5.972 1.00 95.38 83 GLU A CA 1
ATOM 696 C C . GLU A 1 83 ? -21.406 3.424 7.459 1.00 95.38 83 GLU A C 1
ATOM 698 O O . GLU A 1 83 ? -22.210 4.136 8.078 1.00 95.38 83 GLU A O 1
ATOM 703 N N . LEU A 1 84 ? -20.320 2.939 8.069 1.00 96.12 84 LEU A N 1
ATOM 704 C CA . LEU A 1 84 ? -20.001 3.239 9.460 1.00 96.12 84 LEU A CA 1
ATOM 705 C C . LEU A 1 84 ? -19.717 4.729 9.638 1.00 96.12 84 LEU A C 1
ATOM 707 O O . LEU A 1 84 ? -18.938 5.328 8.908 1.00 96.12 84 LEU A O 1
ATOM 711 N N . ARG A 1 85 ? -20.277 5.310 10.702 1.00 96.75 85 ARG A N 1
ATOM 712 C CA . ARG A 1 85 ? -19.877 6.618 11.226 1.00 96.75 85 ARG A CA 1
ATOM 713 C C . ARG A 1 85 ? -19.391 6.466 12.658 1.00 96.75 85 ARG A C 1
ATOM 715 O O . ARG A 1 85 ? -20.162 6.052 13.524 1.00 96.75 85 ARG A O 1
ATOM 722 N N . CYS A 1 86 ? -18.132 6.801 12.918 1.00 96.62 86 CYS A N 1
ATOM 723 C CA . CYS A 1 86 ? -17.512 6.630 14.228 1.00 96.62 86 CYS A CA 1
ATOM 724 C C . CYS A 1 86 ? -16.514 7.745 14.576 1.00 96.62 86 CYS A C 1
ATOM 726 O O . CYS A 1 86 ? -16.066 8.516 13.727 1.00 96.62 86 CYS A O 1
ATOM 728 N N . PHE A 1 87 ? -16.149 7.808 15.855 1.00 96.94 87 PHE A N 1
ATOM 729 C CA . PHE A 1 87 ? -14.999 8.576 16.330 1.00 96.94 87 PHE A CA 1
ATOM 730 C C . PHE A 1 87 ? -13.749 7.704 16.249 1.00 96.94 87 PHE A C 1
ATOM 732 O O . PHE A 1 87 ? -13.805 6.557 16.684 1.00 96.94 87 PHE A O 1
ATOM 739 N N . LEU A 1 88 ? -12.634 8.231 15.747 1.00 97.00 88 LEU A N 1
ATOM 740 C CA . LEU A 1 88 ? -11.327 7.574 15.829 1.00 97.00 88 LEU A CA 1
ATOM 741 C C . LEU A 1 88 ? -10.575 8.106 17.068 1.00 97.00 88 LEU A C 1
ATOM 743 O O . LEU A 1 88 ? -10.372 9.320 17.141 1.00 97.00 88 LEU A O 1
ATOM 747 N N . PRO A 1 89 ? -10.189 7.260 18.044 1.00 95.44 89 PRO A N 1
ATOM 748 C CA . PRO A 1 89 ? -9.512 7.713 19.264 1.00 95.44 89 PRO A CA 1
ATOM 749 C C . PRO A 1 89 ? -8.111 8.266 18.993 1.00 95.44 89 PRO A C 1
ATOM 751 O O . PRO A 1 89 ? -7.675 9.218 19.639 1.00 95.44 89 PRO A O 1
ATOM 754 N N . GLU A 1 90 ? -7.422 7.683 18.015 1.00 94.94 90 GLU A N 1
ATOM 755 C CA . GLU A 1 90 ? -6.038 8.011 17.703 1.00 94.94 90 GLU A CA 1
ATOM 756 C C . GLU A 1 90 ? -5.899 9.280 16.869 1.00 94.94 90 GLU A C 1
ATOM 758 O O . GLU A 1 90 ? -6.655 9.544 15.928 1.00 94.94 90 GLU A O 1
ATOM 763 N N . ARG A 1 91 ? -4.846 10.046 17.164 1.00 91.50 91 ARG A N 1
ATOM 764 C CA . ARG A 1 91 ? -4.464 11.210 16.365 1.00 91.50 91 ARG A CA 1
ATOM 765 C C . ARG A 1 91 ? -3.567 10.778 15.213 1.00 91.50 91 ARG A C 1
ATOM 767 O O . ARG A 1 91 ? -2.552 10.123 15.412 1.00 91.50 91 ARG A O 1
ATOM 774 N N . THR A 1 92 ? -3.889 11.224 14.004 1.00 90.81 92 THR A N 1
ATOM 775 C CA . THR A 1 92 ? -3.023 11.053 12.834 1.00 90.81 92 THR A CA 1
ATOM 776 C C . THR A 1 92 ? -3.234 12.191 11.841 1.00 90.81 92 THR A C 1
ATOM 778 O O . THR A 1 92 ? -4.347 12.679 11.651 1.00 90.81 92 THR A O 1
ATOM 781 N N . ASN A 1 93 ? -2.159 12.624 11.185 1.00 88.62 93 ASN A N 1
ATOM 782 C CA . ASN A 1 93 ? -2.216 13.577 10.075 1.00 88.62 93 ASN A CA 1
ATOM 783 C C . ASN A 1 93 ? -2.194 12.891 8.695 1.00 88.62 93 ASN A C 1
ATOM 785 O O . ASN A 1 93 ? -2.227 13.588 7.683 1.00 88.62 93 ASN A O 1
ATOM 789 N N . LYS A 1 94 ? -2.176 11.551 8.655 1.00 91.19 94 LYS A N 1
ATOM 790 C CA . LYS A 1 94 ? -2.070 10.728 7.436 1.00 91.19 94 LYS A CA 1
ATOM 791 C C . LYS A 1 94 ? -3.374 10.043 7.022 1.00 91.19 94 LYS A C 1
ATOM 793 O O . LYS A 1 94 ? -3.388 9.332 6.027 1.00 91.19 94 LYS A O 1
ATOM 798 N N . LEU A 1 95 ? -4.460 10.241 7.770 1.00 92.81 95 LEU A N 1
ATOM 799 C CA . LEU A 1 95 ? -5.741 9.573 7.523 1.00 92.81 95 LEU A CA 1
ATOM 800 C C . LEU A 1 95 ? -6.228 9.764 6.076 1.00 92.81 95 LEU A C 1
ATOM 802 O O . LEU A 1 95 ? -6.222 10.885 5.567 1.00 92.81 95 LEU A O 1
ATOM 806 N N . SER A 1 96 ? -6.676 8.706 5.415 1.00 92.62 96 SER A N 1
ATOM 807 C CA . SER A 1 96 ? -7.156 8.808 4.040 1.00 92.62 96 SER A CA 1
ATOM 808 C C . SER A 1 96 ? -8.366 9.726 3.915 1.00 92.62 96 SER A C 1
ATOM 810 O O . SER A 1 96 ? -9.253 9.714 4.768 1.00 92.62 96 SER A O 1
ATOM 812 N N . VAL A 1 97 ? -8.434 10.500 2.825 1.00 90.62 97 VAL A N 1
ATOM 813 C CA . VAL A 1 97 ? -9.622 11.316 2.512 1.00 90.62 97 VAL A CA 1
ATOM 814 C C . VAL A 1 97 ? -10.869 10.460 2.266 1.00 90.62 97 VAL A C 1
ATOM 816 O O . VAL A 1 97 ? -11.981 10.957 2.444 1.00 90.62 97 VAL A O 1
ATOM 819 N N . TYR A 1 98 ? -10.702 9.177 1.935 1.00 92.06 98 TYR A N 1
ATOM 820 C CA . TYR A 1 98 ? -11.816 8.244 1.775 1.00 92.06 98 TYR A CA 1
ATOM 821 C C . TYR A 1 98 ? -12.610 8.032 3.072 1.00 92.06 98 TYR A C 1
ATOM 823 O O . TYR A 1 98 ? -13.804 7.765 3.013 1.00 92.06 98 TYR A O 1
ATOM 831 N N . HIS A 1 99 ? -12.027 8.303 4.244 1.00 95.06 99 HIS A N 1
ATOM 832 C CA . HIS A 1 99 ? -12.747 8.241 5.519 1.00 95.06 99 HIS A CA 1
ATOM 833 C C . HIS A 1 99 ? -13.605 9.470 5.835 1.00 95.06 99 HIS A C 1
ATOM 835 O O . HIS A 1 99 ? -14.118 9.594 6.949 1.00 95.06 99 HIS A O 1
ATOM 841 N N . ARG A 1 100 ? -13.773 10.407 4.896 1.00 92.69 100 ARG A N 1
ATOM 842 C CA . ARG A 1 100 ? -14.480 11.669 5.151 1.00 92.69 100 ARG A CA 1
ATOM 843 C C . ARG A 1 100 ? -15.927 11.492 5.605 1.00 92.69 100 ARG A C 1
ATOM 845 O O . ARG A 1 100 ? -16.396 12.290 6.415 1.00 92.69 100 ARG A O 1
ATOM 852 N N . SER A 1 101 ? -16.629 10.487 5.088 1.00 94.56 101 SER A N 1
ATOM 853 C CA . SER A 1 101 ? -17.983 10.133 5.533 1.00 94.56 101 SER A CA 1
ATOM 854 C C . SER A 1 101 ? -17.980 9.332 6.838 1.00 94.56 101 SER A C 1
ATOM 856 O O . SER A 1 101 ? -18.931 9.447 7.613 1.00 94.56 101 SER A O 1
ATOM 858 N N . GLN A 1 102 ? -16.913 8.570 7.096 1.00 96.62 102 GLN A N 1
ATOM 859 C CA . GLN A 1 102 ? -16.855 7.578 8.168 1.00 96.62 102 GLN A CA 1
ATOM 860 C C . GLN A 1 102 ? -16.341 8.133 9.506 1.00 96.62 102 GLN A C 1
ATOM 862 O O . GLN A 1 102 ? -16.865 7.780 10.562 1.00 96.62 102 GLN A O 1
ATOM 867 N N . ILE A 1 103 ? -15.340 9.022 9.501 1.00 96.75 103 ILE A N 1
ATOM 868 C CA . ILE A 1 103 ? -14.693 9.512 10.731 1.00 96.75 103 ILE A CA 1
ATOM 869 C C . ILE A 1 103 ? -15.154 10.932 11.064 1.00 96.75 103 ILE A C 1
ATOM 871 O O . ILE A 1 103 ? -14.817 11.905 10.387 1.00 96.75 103 ILE A O 1
ATOM 875 N N . ILE A 1 104 ? -15.919 11.042 12.153 1.00 95.44 104 ILE A N 1
ATOM 876 C CA . ILE A 1 104 ? -16.645 12.259 12.548 1.00 95.44 104 ILE A CA 1
ATOM 877 C C . ILE A 1 104 ? -15.699 13.337 13.091 1.00 95.44 104 ILE A C 1
ATOM 879 O O . ILE A 1 104 ? -15.868 14.520 12.807 1.00 95.44 104 ILE A O 1
ATOM 883 N N . ASN A 1 105 ? -14.695 12.939 13.870 1.00 95.25 105 ASN A N 1
ATOM 884 C CA . ASN A 1 105 ? -13.782 13.837 14.580 1.00 95.25 105 ASN A CA 1
ATOM 885 C C . ASN A 1 105 ? -12.498 14.165 13.799 1.00 95.25 105 ASN A C 1
ATOM 887 O O . ASN A 1 105 ? -11.489 14.529 14.403 1.00 95.25 105 ASN A O 1
ATOM 891 N N . ALA A 1 106 ? -12.523 14.036 12.471 1.00 92.06 106 ALA A N 1
ATOM 892 C CA . ALA A 1 106 ? -11.396 14.354 11.601 1.00 92.06 106 ALA A CA 1
ATOM 893 C C . ALA A 1 106 ? -11.586 15.693 10.872 1.00 92.06 106 ALA A C 1
ATOM 895 O O . ALA A 1 106 ? -12.667 16.023 10.379 1.00 92.06 106 ALA A O 1
ATOM 896 N N . THR A 1 107 ? -10.496 16.452 10.744 1.00 89.31 107 THR A N 1
ATOM 897 C CA . THR A 1 107 ? -10.479 17.722 10.010 1.00 89.31 107 THR A CA 1
ATOM 898 C C . THR A 1 107 ? -9.947 17.515 8.592 1.00 89.31 107 THR A C 1
ATOM 900 O O . THR A 1 107 ? -8.772 17.215 8.388 1.00 89.31 107 THR A O 1
ATOM 903 N N . TRP A 1 108 ? -10.810 17.711 7.591 1.00 86.06 108 TRP A N 1
ATOM 904 C CA . TRP A 1 108 ? -10.512 17.368 6.189 1.00 86.06 108 TRP A CA 1
ATOM 905 C C . TRP A 1 108 ? -10.041 18.529 5.309 1.00 86.06 108 TRP 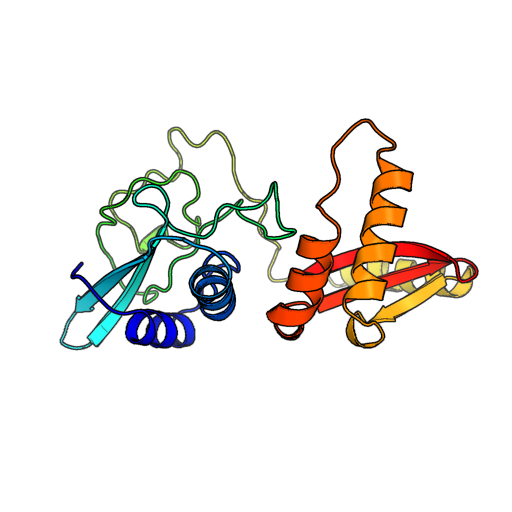A C 1
ATOM 907 O O . TRP A 1 108 ? -9.463 18.301 4.250 1.00 86.06 108 TRP A O 1
ATOM 917 N N . ARG A 1 109 ? -10.316 19.772 5.716 1.00 77.44 109 ARG A N 1
ATOM 918 C CA . ARG A 1 109 ? -10.024 20.986 4.927 1.00 77.44 109 ARG A CA 1
ATOM 919 C C . ARG A 1 109 ? -9.163 21.981 5.695 1.00 77.44 109 ARG A C 1
ATOM 921 O O . ARG A 1 109 ? -8.187 22.494 5.163 1.00 77.44 109 ARG A O 1
ATOM 928 N N . LEU A 1 110 ? -9.517 22.235 6.951 1.00 69.75 110 LEU A N 1
ATOM 929 C CA . LEU A 1 110 ? -8.790 23.154 7.821 1.00 69.75 110 LEU A CA 1
ATOM 930 C C . LEU A 1 110 ? -7.488 22.487 8.304 1.00 69.75 110 LEU A C 1
ATOM 932 O O . LEU A 1 110 ? -7.467 21.293 8.587 1.00 69.75 110 LEU A O 1
ATOM 936 N N . ALA A 1 111 ? -6.393 23.246 8.365 1.00 67.50 111 ALA A N 1
ATOM 937 C CA . ALA A 1 111 ? -5.072 22.807 8.841 1.00 67.50 111 ALA A CA 1
ATOM 938 C C . ALA A 1 111 ? -4.352 21.681 8.052 1.00 67.50 111 ALA A C 1
ATOM 940 O O . ALA A 1 111 ? -3.215 21.339 8.391 1.00 67.50 111 ALA A O 1
ATOM 941 N N . ARG A 1 112 ? -4.922 21.143 6.961 1.00 70.19 112 ARG A N 1
ATOM 942 C CA . ARG A 1 112 ? -4.212 20.213 6.063 1.00 70.19 112 ARG A CA 1
ATOM 943 C C . ARG A 1 112 ? -3.305 20.962 5.086 1.00 70.19 112 ARG A C 1
ATOM 945 O O . ARG A 1 112 ? -3.767 21.499 4.088 1.00 70.19 112 ARG A O 1
ATOM 952 N N . LYS A 1 113 ? -1.994 20.950 5.354 1.00 67.94 113 LYS A N 1
ATOM 953 C CA . LYS A 1 113 ? -0.967 21.557 4.479 1.00 67.94 113 LYS A CA 1
ATOM 954 C C . LYS A 1 113 ? -0.618 20.717 3.241 1.00 67.94 113 LYS A C 1
ATOM 956 O O . LYS A 1 113 ? 0.049 21.220 2.346 1.00 67.94 113 LYS A O 1
ATOM 961 N N . LYS A 1 114 ? -1.003 19.438 3.212 1.00 68.81 114 LYS A N 1
ATOM 962 C CA . LYS A 1 114 ? -0.679 18.483 2.141 1.00 68.81 114 LYS A CA 1
ATOM 963 C C . LYS A 1 114 ? -1.923 17.678 1.768 1.00 68.81 114 LYS A C 1
ATOM 965 O O . LYS A 1 114 ? -2.735 17.371 2.643 1.00 68.81 114 LYS A O 1
ATOM 970 N N . GLN A 1 115 ? -2.058 17.360 0.485 1.00 71.50 115 GLN A N 1
ATOM 971 C CA . GLN A 1 115 ? -3.108 16.501 -0.061 1.00 71.50 115 GLN A CA 1
ATOM 972 C C . GLN A 1 115 ? -2.459 15.432 -0.939 1.00 71.50 115 GLN A C 1
ATOM 974 O O . GLN A 1 115 ? -1.488 15.723 -1.638 1.00 71.50 115 GLN A O 1
ATOM 979 N N . ASN A 1 116 ? -2.995 14.215 -0.885 1.00 77.06 116 ASN A N 1
ATOM 980 C CA . ASN A 1 116 ? -2.554 13.127 -1.747 1.00 77.06 116 ASN A CA 1
ATOM 981 C C . ASN A 1 116 ? -3.210 13.278 -3.122 1.00 77.06 116 ASN A C 1
ATOM 983 O O . ASN A 1 116 ? -4.393 13.610 -3.220 1.00 77.06 116 ASN A O 1
ATOM 987 N N . CYS A 1 117 ? -2.439 13.037 -4.179 1.00 80.75 117 CYS A N 1
ATOM 988 C CA . CYS A 1 117 ? -2.966 12.971 -5.535 1.00 80.75 117 CYS A CA 1
ATOM 989 C C . CYS A 1 117 ? -3.551 11.578 -5.756 1.00 80.75 117 CYS A C 1
ATOM 991 O O . CYS A 1 117 ? -2.807 10.609 -5.873 1.00 80.75 117 CYS A O 1
ATOM 993 N N . LEU A 1 118 ? -4.876 11.490 -5.808 1.00 79.75 118 LEU A N 1
ATOM 994 C CA . LEU A 1 118 ? -5.572 10.251 -6.133 1.00 79.75 118 LEU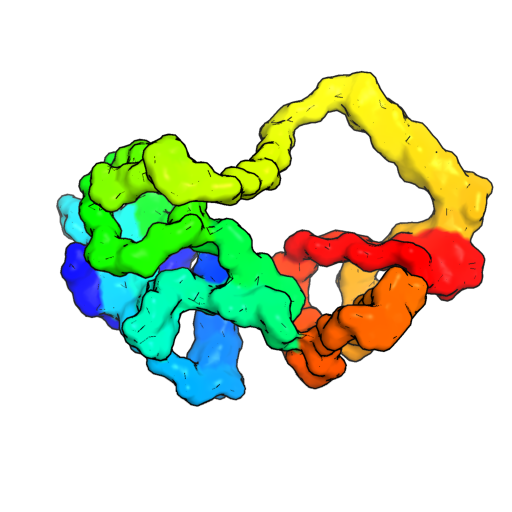 A CA 1
ATOM 995 C C . LEU A 1 118 ? -5.672 10.108 -7.653 1.00 79.75 118 LEU A C 1
ATOM 997 O O . LEU A 1 118 ? -5.954 11.082 -8.362 1.00 79.75 118 LEU A O 1
ATOM 1001 N N . ILE A 1 119 ? -5.405 8.903 -8.153 1.00 82.75 119 ILE A N 1
ATOM 1002 C CA . ILE A 1 119 ? -5.558 8.598 -9.574 1.00 82.75 119 ILE A CA 1
ATOM 1003 C C . ILE A 1 119 ? -7.039 8.676 -9.966 1.00 82.75 119 ILE A C 1
ATOM 1005 O O . ILE A 1 119 ? -7.923 8.439 -9.149 1.00 82.75 119 ILE A O 1
ATOM 1009 N N . LYS A 1 120 ? -7.314 9.058 -11.214 1.00 84.38 120 LYS A N 1
ATOM 1010 C CA . LYS A 1 120 ? -8.683 9.082 -11.740 1.00 84.38 120 LYS A CA 1
ATOM 1011 C C . LYS A 1 120 ? -9.141 7.663 -12.053 1.00 84.38 120 LYS A C 1
ATOM 1013 O O . LYS A 1 120 ? -8.371 6.902 -12.631 1.00 84.38 120 LYS A O 1
ATOM 1018 N N . ASP A 1 121 ? -10.415 7.381 -11.804 1.00 86.19 121 ASP A N 1
ATOM 1019 C CA . ASP A 1 121 ? -11.018 6.078 -12.118 1.00 86.19 121 ASP A CA 1
ATOM 1020 C C . ASP A 1 121 ? -11.118 5.820 -13.626 1.00 86.19 121 ASP A C 1
ATOM 1022 O O . ASP A 1 121 ? -11.099 4.682 -14.085 1.00 86.19 121 ASP A O 1
ATOM 1026 N N . THR A 1 122 ? -11.238 6.886 -14.422 1.00 91.94 122 THR A N 1
ATOM 1027 C CA . THR A 1 122 ? -11.405 6.786 -15.873 1.00 91.94 122 THR A CA 1
ATOM 1028 C C . THR A 1 122 ? -10.483 7.740 -16.622 1.00 91.94 122 THR A C 1
ATOM 1030 O O . THR A 1 122 ? -10.227 8.879 -16.216 1.00 91.94 122 THR A O 1
ATOM 1033 N N . PHE A 1 123 ? -9.997 7.265 -17.767 1.00 92.81 123 PHE A N 1
ATOM 1034 C CA . PHE A 1 123 ? -9.158 8.023 -18.688 1.00 92.81 123 PHE A CA 1
ATOM 1035 C C . PHE A 1 123 ? -9.850 8.166 -20.043 1.00 92.81 123 PHE A C 1
ATOM 1037 O O . PHE A 1 123 ? -10.595 7.290 -20.477 1.00 92.81 123 PHE A O 1
ATOM 1044 N N . SER A 1 124 ? -9.588 9.272 -20.744 1.00 95.44 124 SER A N 1
ATOM 1045 C CA . SER A 1 124 ? -10.142 9.479 -22.084 1.00 95.44 124 SER A CA 1
ATOM 1046 C C . SER A 1 124 ? -9.509 8.535 -23.111 1.00 95.44 124 SER A C 1
ATOM 1048 O O . SER A 1 124 ? -8.338 8.159 -23.006 1.00 95.44 124 SER A O 1
ATOM 1050 N N . SER A 1 125 ? -10.252 8.221 -24.174 1.00 96.62 125 SER A N 1
ATOM 1051 C CA . SER A 1 125 ? -9.750 7.419 -25.301 1.00 96.62 125 SER A CA 1
ATOM 1052 C C . SER A 1 125 ? -8.491 8.027 -25.935 1.00 96.62 125 SER A C 1
ATOM 1054 O O . SER A 1 125 ? -7.544 7.311 -26.260 1.00 96.62 125 SER A O 1
ATOM 1056 N N . LYS A 1 126 ? -8.438 9.363 -26.047 1.00 96.88 126 LYS A N 1
ATOM 1057 C CA . LYS A 1 126 ? -7.262 10.107 -26.524 1.00 96.88 126 LYS A CA 1
ATOM 1058 C C . LYS A 1 126 ? -6.041 9.877 -25.632 1.00 96.88 126 LYS A C 1
ATOM 1060 O O . LYS A 1 126 ? -4.956 9.643 -26.158 1.00 96.88 126 LYS A O 1
ATOM 1065 N N . PHE A 1 127 ? -6.205 9.920 -24.307 1.00 95.50 127 PHE A N 1
ATOM 1066 C CA . PHE A 1 127 ? -5.112 9.649 -23.370 1.00 95.50 127 PHE A CA 1
ATOM 1067 C C . PHE A 1 127 ? -4.585 8.219 -23.536 1.00 95.50 127 PHE A C 1
ATOM 1069 O O . PHE A 1 127 ? -3.383 8.032 -23.726 1.00 95.50 127 PHE A O 1
ATOM 1076 N N . GLY A 1 128 ? -5.483 7.227 -23.568 1.00 95.75 128 GLY A N 1
ATOM 1077 C CA . GLY A 1 128 ? -5.112 5.825 -23.780 1.00 95.75 128 GLY A CA 1
ATOM 1078 C C . GLY A 1 128 ? -4.374 5.598 -25.106 1.00 95.75 128 GLY A C 1
ATOM 1079 O O . GLY A 1 128 ? -3.326 4.951 -25.130 1.00 95.75 128 GLY A O 1
ATOM 1080 N N . LYS A 1 129 ? -4.858 6.196 -26.205 1.00 97.50 129 LYS A N 1
ATOM 1081 C CA . LYS A 1 129 ? -4.197 6.140 -27.521 1.00 97.50 129 LYS A CA 1
ATOM 1082 C C . LYS A 1 129 ? -2.790 6.741 -27.479 1.00 97.50 129 LYS A C 1
ATOM 1084 O O . LYS A 1 129 ? -1.860 6.140 -28.010 1.00 97.50 129 LYS A O 1
ATOM 1089 N N . ASN A 1 130 ? -2.618 7.892 -26.831 1.00 97.81 130 ASN A N 1
ATOM 1090 C CA . ASN A 1 130 ? -1.314 8.543 -26.716 1.00 97.81 130 ASN A CA 1
ATOM 1091 C C . ASN A 1 130 ? -0.314 7.688 -25.926 1.00 97.81 130 ASN A C 1
ATOM 1093 O O . ASN A 1 130 ? 0.789 7.452 -26.413 1.00 97.81 130 ASN A O 1
ATOM 1097 N N . ARG A 1 131 ? -0.711 7.158 -24.760 1.00 95.94 131 ARG A N 1
ATOM 1098 C CA . ARG A 1 131 ? 0.140 6.259 -23.959 1.00 95.94 131 ARG A CA 1
ATOM 1099 C C . ARG A 1 131 ? 0.515 4.991 -24.720 1.00 95.94 131 ARG A C 1
ATOM 1101 O O . ARG A 1 131 ? 1.674 4.590 -24.702 1.00 95.94 131 ARG A O 1
ATOM 1108 N N . ARG A 1 132 ? -0.425 4.401 -25.466 1.00 97.06 132 ARG A N 1
ATOM 1109 C CA . ARG A 1 132 ? -0.135 3.245 -26.326 1.00 97.06 132 ARG A CA 1
ATOM 1110 C C . ARG A 1 132 ? 0.861 3.585 -27.432 1.00 97.06 132 ARG A C 1
ATOM 1112 O O . ARG A 1 132 ? 1.771 2.802 -27.680 1.00 97.06 132 ARG A O 1
ATOM 1119 N N . ASN A 1 133 ? 0.728 4.743 -28.073 1.00 98.12 133 ASN A N 1
ATOM 1120 C CA . ASN A 1 133 ? 1.669 5.179 -29.105 1.00 98.12 133 ASN A CA 1
ATOM 1121 C C . ASN A 1 133 ? 3.081 5.408 -28.547 1.00 98.12 133 ASN A C 1
ATOM 1123 O O . ASN A 1 133 ? 4.054 5.047 -29.207 1.00 98.12 133 ASN A O 1
ATOM 1127 N N . GLU A 1 134 ? 3.199 5.978 -27.347 1.00 97.56 134 GLU A N 1
ATOM 1128 C CA . GLU A 1 134 ? 4.479 6.161 -26.650 1.00 97.56 134 GLU A CA 1
ATOM 1129 C C . GLU A 1 134 ? 5.114 4.827 -26.266 1.00 97.56 134 GLU A C 1
ATOM 1131 O O . GLU A 1 134 ? 6.288 4.618 -26.557 1.00 97.56 134 GLU A O 1
ATOM 1136 N N . TYR A 1 135 ? 4.330 3.900 -25.712 1.00 96.94 135 TYR A N 1
ATOM 1137 C CA . TYR A 1 135 ? 4.782 2.542 -25.414 1.00 96.94 135 TYR A CA 1
ATOM 1138 C C . TYR A 1 135 ? 5.298 1.830 -26.674 1.00 96.94 135 TYR A C 1
ATOM 1140 O O . TYR A 1 135 ? 6.407 1.309 -26.701 1.00 96.94 135 TYR A O 1
ATOM 1148 N N . GLN A 1 136 ? 4.544 1.890 -27.773 1.00 98.06 136 GLN A N 1
ATOM 1149 C CA . GLN A 1 136 ? 4.967 1.300 -29.044 1.00 98.06 136 GLN A CA 1
ATOM 1150 C C . GLN A 1 136 ? 6.203 1.997 -29.631 1.00 98.06 136 GLN A C 1
ATOM 1152 O O . GLN A 1 136 ? 7.040 1.353 -30.260 1.00 98.06 136 GLN A O 1
ATOM 1157 N N . LYS A 1 137 ? 6.345 3.314 -29.436 1.00 97.88 137 LYS A N 1
ATOM 1158 C CA . LYS A 1 137 ? 7.562 4.043 -29.812 1.00 97.88 137 LYS A CA 1
ATOM 1159 C C . LYS A 1 137 ? 8.754 3.567 -28.983 1.00 97.88 137 LYS A C 1
ATOM 1161 O O . LYS A 1 137 ? 9.808 3.363 -29.570 1.00 97.88 137 LYS A O 1
ATOM 1166 N N . PHE A 1 138 ? 8.596 3.375 -27.676 1.00 97.44 138 PHE A N 1
ATOM 1167 C CA . PHE A 1 138 ? 9.643 2.841 -26.806 1.00 97.44 138 PHE A CA 1
ATOM 1168 C C . PHE A 1 138 ? 10.139 1.478 -27.308 1.00 97.44 138 PHE A C 1
ATOM 1170 O O . PHE A 1 138 ? 11.330 1.334 -27.573 1.00 97.44 138 PHE A O 1
ATOM 1177 N N . LEU A 1 139 ? 9.226 0.540 -27.585 1.00 97.00 139 LEU A N 1
ATOM 1178 C CA . LEU A 1 139 ? 9.586 -0.781 -28.114 1.00 97.00 139 LEU A CA 1
ATOM 1179 C C . LEU A 1 139 ? 10.331 -0.708 -29.458 1.00 97.00 139 LEU A C 1
ATOM 1181 O O . LEU A 1 139 ? 11.355 -1.358 -29.643 1.00 97.00 139 LEU A O 1
ATOM 1185 N N . ARG A 1 140 ? 9.866 0.133 -30.396 1.00 97.00 140 ARG A N 1
ATOM 1186 C CA . ARG A 1 140 ? 10.533 0.308 -31.702 1.00 97.00 140 ARG A CA 1
ATOM 1187 C C . ARG A 1 140 ? 11.950 0.878 -31.609 1.00 97.00 140 ARG A C 1
ATOM 1189 O O . ARG A 1 140 ? 12.702 0.732 -32.563 1.00 97.00 140 ARG A O 1
ATOM 1196 N N . ASN A 1 141 ? 12.302 1.536 -30.506 1.00 96.19 141 ASN A N 1
ATOM 1197 C CA . ASN A 1 141 ? 13.634 2.103 -30.284 1.00 96.19 141 ASN A CA 1
ATOM 1198 C C . ASN A 1 141 ? 14.490 1.210 -29.366 1.00 96.19 141 ASN A C 1
ATOM 1200 O O . ASN A 1 141 ? 15.293 1.720 -28.593 1.00 96.19 141 ASN A O 1
ATOM 1204 N N . GLY A 1 142 ? 14.297 -0.114 -29.419 1.00 96.06 142 GLY A N 1
ATOM 1205 C CA . GLY A 1 142 ? 15.101 -1.077 -28.654 1.00 96.06 142 GLY A CA 1
ATOM 1206 C C . GLY A 1 142 ? 14.702 -1.212 -27.182 1.00 96.06 142 GLY A C 1
ATOM 1207 O O . GLY A 1 142 ? 15.429 -1.828 -26.403 1.00 96.06 142 GLY A O 1
ATOM 1208 N N . GLY A 1 143 ? 13.559 -0.639 -26.796 1.00 97.50 143 GLY A N 1
ATOM 1209 C CA . GLY A 1 143 ? 13.000 -0.792 -25.463 1.00 97.50 143 GLY A CA 1
ATOM 1210 C C . GLY A 1 143 ? 12.383 -2.176 -25.246 1.00 97.50 143 GLY A C 1
ATOM 1211 O O . GLY A 1 143 ? 11.765 -2.738 -26.150 1.00 97.50 143 GLY A O 1
ATOM 1212 N N . SER A 1 144 ? 12.486 -2.709 -24.032 1.00 97.31 144 SER A N 1
ATOM 1213 C CA . SER A 1 144 ? 11.728 -3.892 -23.602 1.00 97.31 144 SER A CA 1
ATOM 1214 C C . SER A 1 144 ? 11.186 -3.721 -22.186 1.00 97.31 144 SER A C 1
ATOM 1216 O O . SER A 1 144 ? 11.635 -2.855 -21.433 1.00 97.31 144 SER A O 1
ATOM 1218 N N . VAL A 1 145 ? 10.158 -4.500 -21.854 1.00 97.06 145 VAL A N 1
ATOM 1219 C CA . VAL A 1 145 ? 9.456 -4.447 -20.567 1.00 97.06 145 VAL A CA 1
ATOM 1220 C C . VAL A 1 145 ? 9.408 -5.848 -20.000 1.00 97.06 145 VAL A C 1
ATOM 1222 O O . VAL A 1 145 ? 8.970 -6.757 -20.701 1.00 97.06 145 VAL A O 1
ATOM 1225 N N . LYS A 1 146 ? 9.840 -5.996 -18.750 1.00 96.94 146 LYS A N 1
ATOM 1226 C CA . LYS A 1 146 ? 9.796 -7.258 -18.015 1.00 96.94 146 LYS A CA 1
ATOM 1227 C C . LYS A 1 146 ? 8.935 -7.106 -16.774 1.00 96.94 146 LYS A C 1
ATOM 1229 O O . LYS A 1 146 ? 9.064 -6.100 -16.068 1.00 96.94 146 LYS A O 1
ATOM 1234 N N . SER A 1 147 ? 8.056 -8.074 -16.526 1.00 95.75 147 SER A N 1
ATOM 1235 C CA . SER A 1 147 ? 7.292 -8.122 -15.275 1.00 95.75 147 SER A CA 1
ATOM 1236 C C . SER A 1 147 ? 8.261 -8.249 -14.107 1.00 95.75 147 SER A C 1
ATOM 1238 O O . SER A 1 147 ? 9.306 -8.886 -14.237 1.00 95.75 147 SER A O 1
ATOM 1240 N N . LEU A 1 148 ? 7.899 -7.711 -12.941 1.00 95.31 148 LEU A N 1
ATOM 1241 C CA . LEU A 1 148 ? 8.651 -8.006 -11.720 1.00 95.31 148 LEU A CA 1
ATOM 1242 C C . LEU A 1 148 ? 8.708 -9.521 -11.446 1.00 95.31 148 LEU A C 1
ATOM 1244 O O . LEU A 1 148 ? 9.566 -9.970 -10.695 1.00 95.31 148 LEU A O 1
ATOM 1248 N N . ASP A 1 149 ? 7.772 -10.321 -11.983 1.00 93.38 149 ASP A N 1
ATOM 1249 C CA . ASP A 1 149 ? 7.687 -11.780 -11.745 1.00 93.38 149 ASP A CA 1
ATOM 1250 C C . ASP A 1 149 ? 8.839 -12.548 -12.392 1.00 93.38 149 ASP A C 1
ATOM 1252 O O . ASP A 1 149 ? 9.103 -13.691 -12.037 1.00 93.38 149 ASP A O 1
ATOM 1256 N N . GLU A 1 150 ? 9.543 -11.906 -13.321 1.00 95.31 150 GLU A N 1
ATOM 1257 C CA . GLU A 1 150 ? 10.704 -12.467 -14.005 1.00 95.31 150 GLU A CA 1
ATOM 1258 C C . GLU A 1 150 ? 11.996 -12.346 -13.183 1.00 95.31 150 GLU A C 1
ATOM 1260 O O . GLU A 1 150 ? 13.048 -12.781 -13.648 1.00 95.31 150 GLU A O 1
ATOM 1265 N N . PHE A 1 151 ? 11.932 -11.751 -11.987 1.00 95.44 151 PHE A N 1
ATOM 1266 C CA . PHE A 1 151 ? 13.089 -11.446 -11.152 1.00 95.44 151 PHE A CA 1
ATOM 1267 C C . PHE A 1 151 ? 12.940 -12.002 -9.738 1.00 95.44 151 PHE A C 1
ATOM 1269 O O . PHE A 1 151 ? 11.861 -11.997 -9.138 1.00 95.44 151 PHE A O 1
ATOM 1276 N N . SER A 1 152 ? 14.071 -12.409 -9.176 1.00 95.38 152 SER A N 1
ATOM 1277 C CA . SER A 1 152 ? 14.233 -12.649 -7.744 1.00 95.38 152 SER A CA 1
ATOM 1278 C C . SER A 1 152 ? 14.229 -11.342 -6.935 1.00 95.38 152 SER A C 1
ATOM 1280 O O . SER A 1 152 ? 14.452 -10.251 -7.468 1.00 95.38 152 SER A O 1
ATOM 1282 N N . GLY A 1 153 ? 14.012 -11.443 -5.618 1.00 94.81 153 GLY A N 1
ATOM 1283 C CA . GLY A 1 153 ? 14.093 -10.290 -4.714 1.00 94.81 153 GLY A CA 1
ATOM 1284 C C . GLY A 1 153 ? 15.468 -9.612 -4.735 1.00 94.81 153 GLY A C 1
ATOM 1285 O O . GLY A 1 153 ? 15.547 -8.383 -4.747 1.00 94.81 153 GLY A O 1
ATOM 1286 N N . ASP A 1 154 ? 16.543 -10.397 -4.827 1.00 96.69 154 ASP A N 1
ATOM 1287 C CA . ASP A 1 154 ? 17.920 -9.920 -4.973 1.00 96.69 154 ASP A CA 1
ATOM 1288 C C . ASP A 1 154 ? 18.139 -9.120 -6.260 1.00 96.69 154 ASP A C 1
ATOM 1290 O O . ASP A 1 154 ? 18.691 -8.018 -6.219 1.00 96.69 154 ASP A O 1
ATOM 1294 N N . GLU A 1 155 ? 17.673 -9.631 -7.402 1.00 96.62 155 GLU A N 1
ATOM 1295 C CA . GLU A 1 155 ? 17.781 -8.929 -8.686 1.00 96.62 155 GLU A CA 1
ATOM 1296 C C . GLU A 1 155 ? 17.019 -7.602 -8.657 1.00 96.62 155 GLU A C 1
ATOM 1298 O O . GLU A 1 155 ? 17.553 -6.571 -9.075 1.00 96.62 155 GLU A O 1
ATOM 1303 N N . LEU A 1 156 ? 15.806 -7.590 -8.097 1.00 96.56 156 LEU A N 1
ATOM 1304 C CA . LEU A 1 156 ? 15.032 -6.360 -7.928 1.00 96.56 156 LEU A CA 1
ATOM 1305 C C . LEU A 1 156 ? 15.754 -5.360 -7.013 1.00 96.56 156 LEU A C 1
ATOM 1307 O O . LEU A 1 156 ? 15.829 -4.173 -7.340 1.00 96.56 156 LEU A O 1
ATOM 1311 N N . ALA A 1 157 ? 16.337 -5.811 -5.900 1.00 96.69 157 ALA A N 1
ATOM 1312 C CA . ALA A 1 157 ? 17.098 -4.951 -4.994 1.00 96.69 157 ALA A CA 1
ATOM 1313 C C . ALA A 1 157 ? 18.304 -4.311 -5.696 1.00 96.69 157 ALA A C 1
ATOM 1315 O O . ALA A 1 157 ? 18.511 -3.097 -5.593 1.00 96.69 157 ALA A O 1
ATOM 1316 N N . GLN A 1 158 ? 19.054 -5.096 -6.472 1.00 96.94 158 GLN A N 1
ATOM 1317 C CA . GLN A 1 158 ? 20.198 -4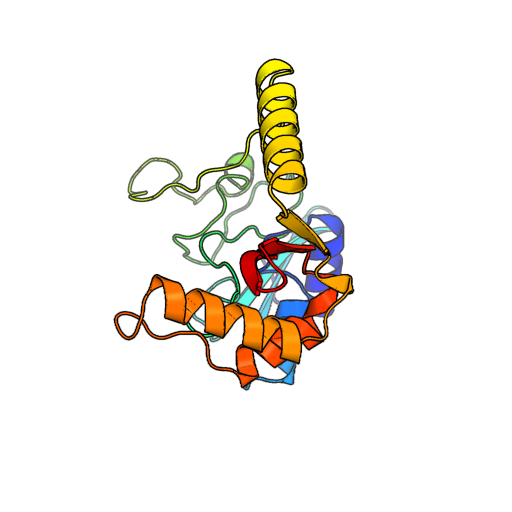.611 -7.244 1.00 96.94 158 GLN A CA 1
ATOM 1318 C C . GLN A 1 158 ? 19.779 -3.602 -8.320 1.00 96.94 158 GLN A C 1
ATOM 1320 O O . GLN A 1 158 ? 20.384 -2.530 -8.425 1.00 96.94 158 GLN A O 1
ATOM 1325 N N . ILE A 1 159 ? 18.720 -3.898 -9.085 1.00 97.25 159 ILE A N 1
ATOM 1326 C CA . ILE A 1 159 ? 18.178 -2.989 -10.107 1.00 97.25 159 ILE A CA 1
ATOM 1327 C C . ILE A 1 159 ? 17.733 -1.672 -9.461 1.00 97.25 159 ILE A C 1
ATOM 1329 O O . ILE A 1 159 ? 18.104 -0.598 -9.941 1.00 97.25 159 ILE A O 1
ATOM 1333 N N . TYR A 1 160 ? 16.992 -1.735 -8.349 1.00 96.62 160 TYR A N 1
ATOM 1334 C CA . TYR A 1 160 ? 16.541 -0.550 -7.619 1.00 96.62 160 TYR A CA 1
ATOM 1335 C C . TYR A 1 160 ? 17.720 0.324 -7.188 1.00 96.62 160 TYR A C 1
ATOM 1337 O O . TYR A 1 160 ? 17.738 1.524 -7.467 1.00 96.62 160 TYR A O 1
ATOM 1345 N N . GLN A 1 161 ? 18.724 -0.263 -6.530 1.00 96.00 161 GLN A N 1
ATOM 1346 C CA . GLN A 1 161 ? 19.882 0.485 -6.039 1.00 96.00 161 GLN A CA 1
ATOM 1347 C C . GLN A 1 161 ? 20.712 1.080 -7.179 1.00 96.00 161 GLN A C 1
ATOM 1349 O O . GLN A 1 161 ? 21.150 2.227 -7.075 1.00 96.00 161 GLN A O 1
ATOM 1354 N N . SER A 1 162 ? 20.899 0.332 -8.270 1.00 96.44 162 SER A N 1
ATOM 1355 C CA . SER A 1 162 ? 21.593 0.803 -9.472 1.00 96.44 162 SER A CA 1
ATOM 1356 C C . SER A 1 162 ? 20.917 2.048 -10.055 1.00 96.44 162 SER A C 1
ATOM 1358 O O . SER A 1 162 ? 21.549 3.099 -10.199 1.00 96.44 162 SER A O 1
ATOM 1360 N N . LEU A 1 163 ? 19.604 1.976 -10.297 1.00 97.06 163 LEU A N 1
ATOM 1361 C CA . LEU A 1 163 ? 18.824 3.089 -10.840 1.00 97.06 163 LEU A CA 1
ATOM 1362 C C . LEU A 1 163 ? 18.756 4.278 -9.875 1.00 97.06 163 LEU A C 1
ATOM 1364 O O . LEU A 1 163 ? 18.853 5.431 -10.300 1.00 97.06 163 LEU A O 1
ATOM 1368 N N . PHE A 1 164 ? 18.632 4.016 -8.571 1.00 95.88 164 PHE A N 1
ATOM 1369 C CA . PHE A 1 164 ? 18.639 5.059 -7.549 1.00 95.88 164 PHE A CA 1
ATOM 1370 C C . PHE A 1 164 ? 19.960 5.836 -7.561 1.00 95.88 164 PHE A C 1
ATOM 1372 O O . PHE A 1 164 ? 19.944 7.066 -7.620 1.00 95.88 164 PHE A O 1
ATOM 1379 N N . ARG A 1 165 ? 21.102 5.135 -7.559 1.00 95.31 165 ARG A N 1
ATOM 1380 C CA . ARG A 1 165 ? 22.433 5.762 -7.611 1.00 95.31 165 ARG A CA 1
ATOM 1381 C C . ARG A 1 165 ? 22.660 6.496 -8.926 1.00 95.31 165 ARG A C 1
ATOM 1383 O O . ARG A 1 165 ? 23.188 7.600 -8.907 1.00 95.31 165 ARG A O 1
ATOM 1390 N N . SER A 1 166 ? 22.205 5.943 -10.050 1.00 95.12 166 SER A N 1
ATOM 1391 C CA . SER A 1 166 ? 22.267 6.628 -11.347 1.00 95.12 166 SER A CA 1
ATOM 1392 C C . SER A 1 166 ? 21.519 7.969 -11.325 1.00 95.12 166 SER A C 1
ATOM 1394 O O . SER A 1 166 ? 21.994 8.956 -11.883 1.00 95.12 166 SER A O 1
ATOM 1396 N N . ARG A 1 167 ? 20.375 8.033 -10.631 1.00 95.12 167 ARG A N 1
ATOM 1397 C CA . ARG A 1 167 ? 19.555 9.246 -10.530 1.00 95.12 167 ARG A CA 1
ATOM 1398 C C . ARG A 1 167 ? 20.066 10.259 -9.506 1.00 95.12 167 ARG A C 1
ATOM 1400 O O . ARG A 1 167 ? 19.995 11.459 -9.763 1.00 95.12 167 ARG A O 1
ATOM 1407 N N . PHE A 1 168 ? 20.473 9.800 -8.327 1.00 95.12 168 PHE A N 1
ATOM 1408 C CA . PHE A 1 168 ? 20.721 10.667 -7.170 1.00 95.12 168 PHE A CA 1
ATOM 1409 C C . PHE A 1 168 ? 22.194 10.750 -6.756 1.00 95.12 168 PHE A C 1
ATOM 1411 O O . PHE A 1 168 ? 22.534 11.615 -5.946 1.00 95.12 168 PHE A O 1
ATOM 1418 N N . GLY A 1 169 ? 23.068 9.889 -7.282 1.00 92.69 169 GLY A N 1
ATOM 1419 C CA . GLY A 1 169 ? 24.438 9.742 -6.791 1.00 92.69 169 GLY A CA 1
ATOM 1420 C C . GLY A 1 169 ? 24.450 9.535 -5.275 1.00 92.69 169 GLY A C 1
ATOM 1421 O O . GLY A 1 169 ? 23.656 8.757 -4.747 1.00 92.69 169 GLY A O 1
ATOM 1422 N N . ASP A 1 170 ? 25.281 10.316 -4.584 1.00 90.31 170 ASP A N 1
ATOM 1423 C CA . ASP A 1 170 ? 25.422 10.293 -3.121 1.00 90.31 170 ASP A CA 1
ATOM 1424 C C . ASP A 1 170 ? 24.593 11.377 -2.404 1.00 90.31 170 ASP A C 1
ATOM 1426 O O . ASP A 1 170 ? 24.762 11.622 -1.211 1.00 90.31 170 ASP A O 1
ATOM 1430 N N . THR A 1 171 ? 23.688 12.064 -3.113 1.00 93.88 171 THR A N 1
ATOM 1431 C CA . THR A 1 171 ? 22.918 13.183 -2.528 1.00 93.88 171 THR A CA 1
ATOM 1432 C C . THR A 1 171 ? 21.839 12.733 -1.546 1.00 93.88 171 THR A C 1
ATOM 1434 O O . THR A 1 171 ? 21.402 13.524 -0.709 1.00 93.88 171 THR A O 1
ATOM 1437 N N . LEU A 1 172 ? 21.394 11.478 -1.642 1.00 91.56 172 LEU A N 1
ATOM 1438 C CA . LEU A 1 172 ? 20.347 10.903 -0.806 1.00 91.56 172 LEU A CA 1
ATOM 1439 C C . LEU A 1 172 ? 20.705 9.464 -0.415 1.00 91.56 172 LEU A C 1
ATOM 1441 O O . LEU A 1 172 ? 21.226 8.721 -1.246 1.00 91.56 172 LEU A O 1
ATOM 1445 N N . PRO A 1 173 ? 20.381 9.028 0.815 1.00 91.00 173 PRO A N 1
ATOM 1446 C CA . PRO A 1 173 ? 20.552 7.634 1.195 1.00 91.00 173 PRO A CA 1
ATOM 1447 C C . PRO A 1 173 ? 19.537 6.754 0.454 1.00 91.00 173 PRO A C 1
ATOM 1449 O O . PRO A 1 173 ? 18.333 7.018 0.475 1.00 91.00 173 PRO A O 1
ATOM 1452 N N . CYS A 1 174 ? 20.030 5.688 -0.175 1.00 93.56 174 CYS A N 1
ATOM 1453 C CA . CYS A 1 174 ? 19.192 4.610 -0.695 1.00 93.56 174 CYS A CA 1
ATOM 1454 C C . CYS A 1 174 ? 18.717 3.701 0.452 1.00 93.56 174 CYS A C 1
ATOM 1456 O O . CYS A 1 174 ? 19.321 3.675 1.526 1.00 93.56 174 CYS A O 1
ATOM 1458 N N . TYR A 1 175 ? 17.660 2.919 0.221 1.00 94.50 175 TYR A N 1
ATOM 1459 C CA . TYR A 1 175 ? 17.261 1.874 1.162 1.00 94.50 175 TYR A CA 1
ATOM 1460 C C . TYR A 1 175 ? 18.379 0.832 1.350 1.00 94.50 175 TYR A C 1
ATOM 1462 O O . TYR A 1 175 ? 19.064 0.501 0.370 1.00 94.50 175 TYR A O 1
ATOM 1470 N N . PRO A 1 176 ? 18.554 0.301 2.577 1.00 94.06 176 PRO A N 1
ATOM 1471 C CA . PRO A 1 176 ? 19.479 -0.799 2.836 1.00 94.06 176 PRO A CA 1
ATOM 1472 C C . PRO A 1 176 ? 19.180 -2.005 1.941 1.00 94.06 176 PRO A C 1
ATOM 1474 O O . PRO A 1 176 ? 18.014 -2.290 1.668 1.00 94.06 176 PRO A O 1
ATOM 1477 N N . SER A 1 177 ? 20.229 -2.703 1.496 1.00 94.06 177 SER A N 1
ATOM 1478 C CA . SER A 1 177 ? 20.090 -3.849 0.583 1.00 94.06 177 SER A CA 1
ATOM 1479 C C . SER A 1 177 ? 19.223 -4.945 1.193 1.00 94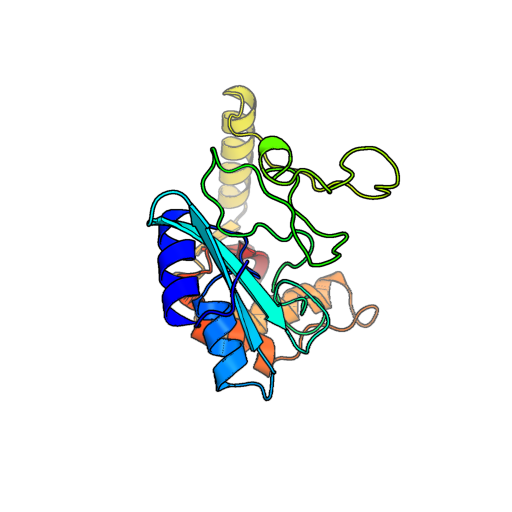.06 177 SER A C 1
ATOM 1481 O O . SER A 1 177 ? 18.253 -5.360 0.571 1.00 94.06 177 SER A O 1
ATOM 1483 N N . ASP A 1 178 ? 19.509 -5.331 2.436 1.00 93.38 178 ASP A N 1
ATOM 1484 C CA . ASP A 1 178 ? 18.786 -6.403 3.127 1.00 93.38 178 ASP A CA 1
ATOM 1485 C C . ASP A 1 178 ? 17.292 -6.080 3.251 1.00 93.38 178 ASP A C 1
ATOM 1487 O O . ASP A 1 178 ? 16.450 -6.916 2.958 1.00 93.38 178 ASP A O 1
ATOM 1491 N N . ASN A 1 179 ? 16.945 -4.823 3.550 1.00 93.44 179 ASN A N 1
ATOM 1492 C CA . ASN A 1 179 ? 15.546 -4.396 3.622 1.00 93.44 179 ASN A CA 1
ATOM 1493 C C . ASN A 1 179 ? 14.839 -4.439 2.260 1.00 93.44 179 ASN A C 1
ATOM 1495 O O . ASN A 1 179 ? 13.637 -4.691 2.210 1.00 93.44 179 ASN A O 1
ATOM 1499 N N . LEU A 1 180 ? 15.547 -4.138 1.165 1.00 95.06 180 LEU A N 1
ATOM 1500 C CA . LEU A 1 180 ? 14.993 -4.256 -0.187 1.00 95.06 180 LEU A CA 1
ATOM 1501 C C . LEU A 1 180 ? 14.745 -5.720 -0.541 1.00 95.06 180 LEU A C 1
ATOM 1503 O O . LEU A 1 180 ? 13.657 -6.044 -1.007 1.00 95.06 180 LEU A O 1
ATOM 1507 N N . ILE A 1 181 ? 15.726 -6.587 -0.286 1.00 95.19 181 ILE A N 1
ATOM 1508 C CA . ILE A 1 181 ? 15.632 -8.028 -0.546 1.00 95.19 181 ILE A CA 1
ATOM 1509 C C . ILE A 1 181 ? 14.489 -8.626 0.268 1.00 95.19 181 ILE A C 1
ATOM 1511 O O . ILE A 1 181 ? 13.626 -9.303 -0.292 1.00 95.19 181 ILE A O 1
ATOM 1515 N N . ASP A 1 182 ? 14.430 -8.320 1.563 1.00 92.31 182 ASP A N 1
ATOM 1516 C CA . ASP A 1 182 ? 13.374 -8.789 2.450 1.00 92.31 182 ASP A CA 1
ATOM 1517 C C . ASP A 1 182 ? 12.000 -8.344 1.965 1.00 92.31 182 ASP A C 1
ATOM 1519 O O . ASP A 1 182 ? 11.083 -9.161 1.899 1.00 92.31 182 ASP A O 1
ATOM 1523 N N . PHE A 1 183 ? 11.856 -7.070 1.599 1.00 92.06 183 PHE A N 1
ATOM 1524 C CA . PHE A 1 183 ? 10.596 -6.528 1.110 1.00 92.06 183 PHE A CA 1
ATOM 1525 C C . PHE A 1 183 ? 10.175 -7.185 -0.210 1.00 92.06 183 PHE A C 1
ATOM 1527 O O . PHE A 1 183 ? 9.037 -7.634 -0.336 1.00 92.06 183 PHE A O 1
ATOM 1534 N N . PHE A 1 184 ? 11.087 -7.294 -1.179 1.00 93.88 184 PHE A N 1
ATOM 1535 C CA . PHE A 1 184 ? 10.800 -7.902 -2.480 1.00 93.88 184 PHE A CA 1
ATOM 1536 C C . PHE A 1 184 ? 10.579 -9.412 -2.412 1.00 93.88 184 PHE A C 1
ATOM 1538 O O . PHE A 1 184 ? 9.896 -9.946 -3.280 1.00 93.88 184 PHE A O 1
ATOM 1545 N N . SER A 1 185 ? 11.099 -10.087 -1.386 1.00 92.38 185 SER A N 1
ATOM 1546 C CA . SER A 1 185 ? 10.937 -11.533 -1.208 1.00 92.38 185 SER A CA 1
ATOM 1547 C C . SER A 1 185 ? 9.702 -11.879 -0.374 1.00 92.38 185 SER A C 1
ATOM 1549 O O . SER A 1 185 ? 8.857 -12.651 -0.820 1.00 92.38 185 SER A O 1
ATOM 1551 N N . HIS A 1 186 ? 9.551 -11.292 0.818 1.00 91.56 186 HIS A N 1
ATOM 1552 C CA . HIS A 1 186 ? 8.477 -11.649 1.757 1.00 91.56 186 HIS A CA 1
ATOM 1553 C C . HIS A 1 186 ? 7.123 -11.051 1.382 1.00 91.56 186 HIS A C 1
ATOM 1555 O O . HIS A 1 186 ? 6.088 -11.625 1.712 1.00 91.56 186 HIS A O 1
ATOM 1561 N N . LEU A 1 187 ? 7.118 -9.894 0.718 1.00 91.62 187 LEU A N 1
ATOM 1562 C CA . LEU A 1 187 ? 5.893 -9.202 0.317 1.00 91.62 187 LEU A CA 1
ATOM 1563 C C . LEU A 1 187 ? 5.664 -9.290 -1.189 1.00 91.62 187 LEU A C 1
ATOM 1565 O O . LEU A 1 187 ? 4.872 -8.522 -1.725 1.00 91.62 187 LEU A O 1
ATOM 1569 N N . ARG A 1 188 ? 6.339 -10.222 -1.878 1.00 91.38 188 ARG A N 1
ATOM 1570 C CA . ARG A 1 188 ? 6.337 -10.331 -3.341 1.00 91.38 188 ARG A CA 1
ATOM 1571 C C . ARG A 1 188 ? 4.936 -10.341 -3.941 1.00 91.38 188 ARG A C 1
ATOM 1573 O O . ARG A 1 188 ? 4.727 -9.713 -4.974 1.00 91.38 188 ARG A O 1
ATOM 1580 N N . HIS A 1 189 ? 3.997 -11.028 -3.294 1.00 91.81 189 HIS A N 1
ATOM 1581 C CA . HIS A 1 189 ? 2.602 -11.159 -3.723 1.00 91.81 189 HIS A CA 1
ATOM 1582 C C . HIS A 1 189 ? 1.797 -9.859 -3.632 1.00 91.81 189 HIS A C 1
ATOM 1584 O O . HIS A 1 189 ? 0.736 -9.768 -4.240 1.00 91.81 189 HIS A O 1
ATOM 1590 N N . LEU A 1 190 ? 2.289 -8.859 -2.897 1.00 91.94 190 LEU A N 1
ATOM 1591 C CA . LEU A 1 190 ? 1.691 -7.524 -2.821 1.00 91.94 190 LEU A CA 1
ATOM 1592 C C . LEU A 1 190 ? 2.257 -6.563 -3.868 1.00 91.94 190 LEU A C 1
ATOM 1594 O O . LEU A 1 190 ? 1.753 -5.451 -3.983 1.00 91.94 190 LEU A O 1
ATOM 1598 N N . LEU A 1 191 ? 3.307 -6.965 -4.591 1.00 91.31 191 LEU A N 1
ATOM 1599 C CA . LEU A 1 191 ? 4.048 -6.097 -5.500 1.00 91.31 191 LEU A CA 1
ATOM 1600 C C . LEU A 1 191 ? 3.701 -6.389 -6.947 1.00 91.31 191 LEU A C 1
ATOM 1602 O O . LEU A 1 191 ? 3.762 -7.532 -7.409 1.00 91.31 191 LEU A O 1
ATOM 1606 N N . TYR A 1 192 ? 3.438 -5.324 -7.686 1.00 91.50 192 TYR A N 1
ATOM 1607 C CA . TYR A 1 192 ? 3.209 -5.372 -9.120 1.00 91.50 192 TYR A CA 1
ATOM 1608 C C . TYR A 1 192 ? 3.944 -4.222 -9.799 1.00 91.50 192 TYR A C 1
ATOM 1610 O O . TYR A 1 192 ? 4.338 -3.240 -9.175 1.00 91.50 192 TYR A O 1
ATOM 1618 N N . GLY A 1 193 ? 4.187 -4.370 -11.096 1.00 94.31 193 GLY A N 1
ATOM 1619 C CA . GLY A 1 193 ? 4.917 -3.375 -11.867 1.00 94.31 193 GLY A CA 1
ATOM 1620 C C . GLY A 1 193 ? 5.817 -4.013 -12.906 1.00 94.31 193 GLY A C 1
ATOM 1621 O O . GLY A 1 193 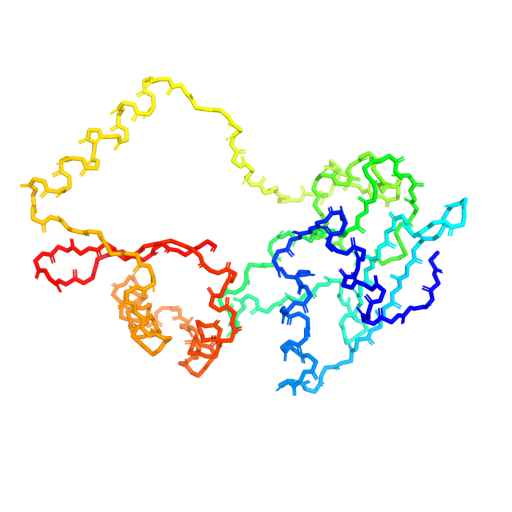? 5.605 -5.151 -13.335 1.00 94.31 193 GLY A O 1
ATOM 1622 N N . CYS A 1 194 ? 6.833 -3.267 -13.322 1.00 96.75 194 CYS A N 1
ATOM 1623 C CA . CYS A 1 194 ? 7.756 -3.725 -14.345 1.00 96.75 194 CYS A CA 1
ATOM 1624 C C . CYS A 1 194 ? 9.110 -3.023 -14.263 1.00 96.75 194 CYS A C 1
ATOM 1626 O O . CYS A 1 194 ? 9.247 -1.916 -13.736 1.00 96.75 194 CYS A O 1
ATOM 1628 N N . VAL A 1 195 ? 10.108 -3.662 -14.866 1.00 97.75 195 VAL A N 1
ATOM 1629 C CA . VAL A 1 195 ? 11.395 -3.039 -15.168 1.00 97.75 195 VAL A CA 1
ATOM 1630 C C . VAL A 1 195 ? 11.451 -2.771 -16.669 1.00 97.75 195 VAL A C 1
ATOM 1632 O O . VAL A 1 195 ? 11.206 -3.658 -17.493 1.00 97.75 195 VAL A O 1
ATOM 1635 N N . LEU A 1 196 ? 11.759 -1.526 -17.029 1.00 97.56 196 LEU A N 1
ATOM 1636 C CA . LEU A 1 196 ? 11.996 -1.121 -18.411 1.00 97.56 196 LEU A CA 1
ATOM 1637 C C . LEU A 1 196 ? 13.484 -1.227 -18.728 1.00 97.56 196 LEU A C 1
ATOM 1639 O O . LEU A 1 196 ? 14.324 -0.826 -17.921 1.00 97.56 196 LEU A O 1
ATOM 1643 N N . TYR A 1 197 ? 13.789 -1.703 -19.929 1.00 97.94 197 TYR A N 1
ATOM 1644 C CA . TYR A 1 197 ? 15.145 -1.875 -20.435 1.00 97.94 197 TYR A CA 1
ATOM 1645 C C . TYR A 1 197 ? 15.343 -1.135 -21.750 1.00 97.94 197 TYR A C 1
ATOM 1647 O O . TYR A 1 197 ? 14.439 -1.109 -22.583 1.00 97.94 197 TYR A O 1
ATOM 1655 N N . VAL A 1 198 ? 16.552 -0.627 -21.970 1.00 96.50 198 VAL A N 1
ATOM 1656 C CA . VAL A 1 198 ? 17.057 -0.171 -23.274 1.00 96.50 198 VAL A CA 1
ATOM 1657 C C . VAL A 1 198 ? 18.420 -0.821 -23.475 1.00 96.50 198 VAL A C 1
ATOM 1659 O O . VAL A 1 198 ? 19.238 -0.797 -22.561 1.00 96.50 198 VAL A O 1
ATOM 1662 N N . GLU A 1 199 ? 18.647 -1.452 -24.630 1.00 91.50 199 GLU A N 1
ATOM 1663 C CA . GLU A 1 199 ? 19.924 -2.128 -24.945 1.00 91.50 199 GLU A CA 1
ATOM 1664 C C . GLU A 1 199 ? 20.374 -3.129 -23.854 1.00 91.50 199 GLU A C 1
ATOM 1666 O O . GLU A 1 199 ? 21.548 -3.234 -23.516 1.00 91.50 199 GLU A O 1
ATOM 1671 N N . ASN A 1 200 ? 19.419 -3.876 -23.284 1.00 89.50 200 ASN A N 1
ATOM 1672 C CA . ASN A 1 200 ? 19.612 -4.830 -22.177 1.00 89.50 200 ASN A CA 1
ATOM 1673 C C . ASN A 1 200 ? 20.075 -4.228 -20.836 1.00 89.50 200 ASN A C 1
ATOM 1675 O O . ASN A 1 200 ? 20.304 -4.980 -19.889 1.00 89.50 200 ASN A O 1
ATOM 1679 N N . ALA A 1 201 ? 20.126 -2.903 -20.698 1.00 95.19 201 ALA A N 1
ATOM 1680 C CA . ALA A 1 201 ? 20.342 -2.232 -19.420 1.00 95.19 201 ALA A CA 1
ATOM 1681 C C . ALA A 1 201 ? 19.006 -1.765 -18.811 1.00 95.19 201 ALA A C 1
ATOM 1683 O O . ALA A 1 201 ? 18.183 -1.187 -19.531 1.00 95.19 201 ALA A O 1
ATOM 1684 N N . PRO A 1 202 ? 18.760 -1.985 -17.503 1.00 97.25 202 PRO A N 1
ATOM 1685 C CA . PRO A 1 202 ? 17.574 -1.450 -16.847 1.00 97.25 202 PRO A CA 1
ATOM 1686 C C . PRO A 1 202 ? 17.650 0.080 -16.840 1.00 97.25 202 PRO A C 1
ATOM 1688 O O . PRO A 1 202 ? 18.674 0.657 -16.474 1.00 97.25 202 PRO A O 1
ATOM 1691 N N . CYS A 1 203 ? 16.566 0.745 -17.234 1.00 96.31 203 CYS A N 1
ATOM 1692 C CA . CYS A 1 203 ? 16.497 2.206 -17.322 1.00 96.31 203 CYS A CA 1
ATOM 1693 C C . CYS A 1 203 ? 15.380 2.816 -16.466 1.00 96.31 203 CYS A C 1
ATOM 1695 O O . CYS A 1 203 ? 15.415 4.009 -16.165 1.00 96.31 203 CYS A O 1
ATOM 1697 N N . ALA A 1 204 ? 14.381 2.024 -16.074 1.00 96.62 204 ALA A N 1
ATOM 1698 C CA . ALA A 1 204 ? 13.341 2.442 -15.143 1.00 96.62 204 ALA A CA 1
ATOM 1699 C C . ALA A 1 204 ? 12.792 1.238 -14.378 1.00 96.62 204 ALA A C 1
ATOM 1701 O O . ALA A 1 204 ? 12.757 0.127 -14.901 1.00 96.62 204 ALA A O 1
ATOM 1702 N N . PHE A 1 205 ? 12.330 1.488 -13.158 1.00 95.81 205 PHE A N 1
ATOM 1703 C CA . PHE A 1 205 ? 11.691 0.499 -12.303 1.00 95.81 205 PHE A CA 1
ATOM 1704 C C . PHE A 1 205 ? 10.404 1.124 -11.769 1.00 95.81 205 PHE A C 1
ATOM 1706 O O . PHE A 1 205 ? 10.442 2.143 -11.078 1.00 95.81 205 PHE A O 1
ATOM 1713 N N . ASP A 1 206 ? 9.282 0.530 -12.158 1.00 92.88 206 ASP A N 1
ATOM 1714 C CA . ASP A 1 206 ? 7.962 0.810 -11.617 1.00 92.88 206 ASP A CA 1
ATOM 1715 C C . ASP A 1 206 ? 7.578 -0.273 -10.605 1.00 92.88 206 ASP A C 1
ATOM 1717 O O . ASP A 1 206 ? 7.635 -1.467 -10.910 1.00 92.88 206 ASP A O 1
ATOM 1721 N N . ILE A 1 207 ? 7.210 0.161 -9.404 1.00 89.31 207 ILE A N 1
ATOM 1722 C CA . ILE A 1 207 ? 6.724 -0.694 -8.326 1.00 89.31 207 ILE A CA 1
ATOM 1723 C C . ILE A 1 207 ? 5.493 -0.047 -7.716 1.00 89.31 207 ILE A C 1
ATOM 1725 O O . ILE A 1 207 ? 5.507 1.142 -7.375 1.00 89.31 207 ILE A O 1
ATOM 1729 N N . VAL A 1 208 ? 4.445 -0.846 -7.582 1.00 80.56 208 VAL A N 1
ATOM 1730 C CA . VAL A 1 208 ? 3.148 -0.436 -7.063 1.00 80.56 208 VAL A CA 1
ATOM 1731 C C . VAL A 1 208 ? 2.683 -1.435 -6.011 1.00 80.56 208 VAL A C 1
ATOM 1733 O O . VAL A 1 208 ? 2.981 -2.643 -6.172 1.00 80.56 208 VAL A O 1
#